Protein 2Y0H (pdb70)

Organism: Pseudomonas aeruginosa (strain ATCC 15692 / DSM 22644 / CIP 104116 / JCM 14847 / LMG 12228 / 1C / PRS 101 / PAO1) (NCBI:txid208964)

Structure (mmCIF, N/CA/C/O backbone):
data_2Y0H
#
_entry.id   2Y0H
#
_cell.length_a   91.227
_cell.length_b   115.032
_cell.length_c   100.632
_cell.angle_alpha   90.00
_cell.angle_beta   90.00
_cell.angle_gamma   90.00
#
_symmetry.space_group_name_H-M   'C 2 2 21'
#
loop_
_entity.id
_entity.type
_entity.pdbx_description
1 polymer 'PROBABLE PORIN'
2 non-polymer (HYDROXYETHYLOXY)TRI(ETHYLOXY)OCTANE
3 water water
#
loop_
_atom_site.group_PDB
_atom_site.id
_atom_site.type_symbol
_atom_site.label_atom_id
_atom_site.label_alt_id
_atom_site.label_comp_id
_atom_site.label_asym_id
_atom_site.label_entity_id
_atom_site.label_seq_id
_atom_site.pdbx_PDB_ins_code
_atom_site.Cartn_x
_atom_site.Cartn_y
_atom_site.Cartn_z
_atom_site.occupancy
_atom_site.B_iso_or_equiv
_atom_site.auth_seq_id
_atom_site.auth_comp_id
_atom_site.auth_asym_id
_atom_site.auth_atom_id
_atom_site.pdbx_PDB_model_num
ATOM 1 N N . LEU A 1 3 ? 26.340 -45.047 15.199 1.00 56.05 3 LEU A N 1
ATOM 2 C CA . LEU A 1 3 ? 26.622 -43.722 14.644 1.00 54.18 3 LEU A CA 1
ATOM 3 C C . LEU A 1 3 ? 27.378 -43.750 13.323 1.00 54.92 3 LEU A C 1
ATOM 4 O O . LEU A 1 3 ? 27.842 -42.710 12.855 1.00 50.90 3 LEU A O 1
ATOM 9 N N . ALA A 1 4 ? 27.504 -44.933 12.729 1.00 54.79 4 ALA A N 1
ATOM 10 C CA . ALA A 1 4 ? 28.283 -45.096 11.501 1.00 54.01 4 ALA A CA 1
ATOM 11 C C . ALA A 1 4 ? 27.687 -44.355 10.305 1.00 53.35 4 ALA A C 1
ATOM 12 O O . ALA A 1 4 ? 28.391 -44.068 9.338 1.00 48.99 4 ALA A O 1
ATOM 14 N N . ASP A 1 5 ? 26.391 -44.055 10.371 1.00 53.51 5 ASP A N 1
ATOM 15 C CA . ASP A 1 5 ? 25.711 -43.363 9.282 1.00 50.75 5 ASP A CA 1
ATOM 16 C C . ASP A 1 5 ? 25.970 -41.868 9.339 1.00 48.01 5 ASP A C 1
ATOM 17 O O . ASP A 1 5 ? 25.579 -41.125 8.441 1.00 49.48 5 ASP A O 1
ATOM 22 N N . SER A 1 6 ? 26.615 -41.418 10.404 1.00 45.10 6 SER A N 1
ATOM 23 C CA . SER A 1 6 ? 26.913 -40.004 10.518 1.00 46.38 6 SER A CA 1
ATOM 24 C C . SER A 1 6 ? 28.094 -39.668 9.606 1.00 46.52 6 SER A C 1
ATOM 25 O O . SER A 1 6 ? 28.844 -40.553 9.198 1.00 48.23 6 SER A O 1
ATOM 28 N N . SER A 1 7 ? 28.235 -38.395 9.259 1.00 40.89 7 SER A N 1
ATOM 29 C CA . SER A 1 7 ? 29.364 -37.949 8.463 1.00 40.42 7 SER A CA 1
ATOM 30 C C . SER A 1 7 ? 29.704 -36.499 8.771 1.00 41.58 7 SER A C 1
ATOM 31 O O . SER A 1 7 ? 28.865 -35.747 9.274 1.00 38.39 7 SER A O 1
ATOM 34 N N . ALA A 1 8 ? 30.948 -36.123 8.487 1.00 40.26 8 ALA A N 1
ATOM 35 C CA . ALA A 1 8 ? 31.379 -34.744 8.615 1.00 39.20 8 ALA A CA 1
ATOM 36 C C . ALA A 1 8 ? 32.203 -34.315 7.401 1.00 41.05 8 ALA A C 1
ATOM 37 O O . ALA A 1 8 ? 33.037 -35.072 6.899 1.00 38.13 8 ALA A O 1
ATOM 39 N N . HIS A 1 9 ? 31.959 -33.102 6.920 1.00 36.04 9 HIS A N 1
ATOM 40 C CA . HIS A 1 9 ? 32.726 -32.578 5.798 1.00 35.67 9 HIS A CA 1
ATOM 41 C C . HIS A 1 9 ? 33.098 -31.136 6.041 1.00 34.36 9 HIS A C 1
ATOM 42 O O . HIS A 1 9 ? 32.437 -30.422 6.799 1.00 34.25 9 HIS A O 1
ATOM 49 N N . LEU A 1 10 ? 34.168 -30.711 5.393 1.00 33.54 10 LEU A N 1
ATOM 50 C CA . LEU A 1 10 ? 34.545 -29.316 5.405 1.00 33.45 10 LEU A CA 1
ATOM 51 C C . LEU A 1 10 ? 34.675 -28.855 3.962 1.00 35.43 10 LEU A C 1
ATOM 52 O O . LEU A 1 10 ? 35.523 -29.353 3.209 1.00 35.53 10 LEU A O 1
ATOM 57 N N . ASP A 1 11 ? 33.808 -27.924 3.575 1.00 32.05 11 ASP A N 1
ATOM 58 C CA . ASP A 1 11 ? 33.841 -27.366 2.232 1.00 32.73 11 ASP A CA 1
ATOM 59 C C . ASP A 1 11 ? 34.719 -26.122 2.237 1.00 32.78 11 ASP A C 1
ATOM 60 O O . ASP A 1 11 ? 34.514 -25.216 3.035 1.00 32.82 11 ASP A O 1
ATOM 65 N N . LEU A 1 12 ? 35.693 -26.077 1.341 1.00 30.33 12 LEU A N 1
ATOM 66 C CA . LEU A 1 12 ? 36.604 -24.951 1.278 1.00 31.42 12 LEU A CA 1
ATOM 67 C C . LEU A 1 12 ? 36.379 -24.174 -0.006 1.00 28.62 12 LEU A C 1
ATOM 68 O O . LEU A 1 12 ? 36.307 -24.762 -1.085 1.00 30.50 12 LEU A O 1
ATOM 73 N N . ARG A 1 13 ? 36.274 -22.854 0.099 1.00 29.78 13 ARG A N 1
ATOM 74 C CA . ARG A 1 13 ? 36.156 -22.033 -1.099 1.00 28.38 13 ARG A CA 1
ATOM 75 C C . ARG A 1 13 ? 37.105 -20.856 -1.085 1.00 29.38 13 ARG A C 1
ATOM 76 O O . ARG A 1 13 ? 37.060 -20.034 -0.180 1.00 31.33 13 ARG A O 1
ATOM 84 N N . ASN A 1 14 ? 37.962 -20.777 -2.097 1.00 27.24 14 ASN A N 1
ATOM 85 C CA . ASN A 1 14 ? 38.849 -19.629 -2.258 1.00 31.38 14 ASN A CA 1
ATOM 86 C C . ASN A 1 14 ? 38.414 -18.807 -3.469 1.00 30.87 14 ASN A C 1
ATOM 87 O O . ASN A 1 14 ? 38.268 -19.324 -4.580 1.00 29.33 14 ASN A O 1
ATOM 92 N N . PHE A 1 15 ? 38.217 -17.520 -3.237 1.00 31.59 15 PHE A N 1
ATOM 93 C CA . PHE A 1 15 ? 37.477 -16.675 -4.148 1.00 28.96 15 PHE A CA 1
ATOM 94 C C . PHE A 1 15 ? 38.280 -15.422 -4.371 1.00 31.89 15 PHE A C 1
ATOM 95 O O . PHE A 1 15 ? 38.583 -14.698 -3.430 1.00 35.15 15 PHE A O 1
ATOM 103 N N . TYR A 1 16 ? 38.647 -15.178 -5.618 1.00 33.08 16 TYR A N 1
ATOM 104 C CA . TYR A 1 16 ? 39.323 -13.947 -5.968 1.00 38.24 16 TYR A CA 1
ATOM 105 C C . TYR A 1 16 ? 38.573 -13.246 -7.084 1.00 38.23 16 TYR A C 1
ATOM 106 O O . TYR A 1 16 ? 38.289 -13.834 -8.129 1.00 39.11 16 TYR A O 1
ATOM 115 N N . GLN A 1 17 ? 38.250 -11.983 -6.865 1.00 39.02 17 GLN A N 1
ATOM 116 C CA . GLN A 1 17 ? 37.576 -11.218 -7.897 1.00 44.24 17 GLN A CA 1
ATOM 117 C C . GLN A 1 17 ? 38.274 -9.894 -8.144 1.00 47.54 17 GLN A C 1
ATOM 118 O O . GLN A 1 17 ? 38.672 -9.188 -7.208 1.00 45.07 17 GLN A O 1
ATOM 124 N N . LEU A 1 18 ? 38.425 -9.573 -9.421 1.00 44.04 18 LEU A N 1
ATOM 125 C CA . LEU A 1 18 ? 38.971 -8.297 -9.831 1.00 45.18 18 LEU A CA 1
ATOM 126 C C . LEU A 1 18 ? 37.881 -7.592 -10.610 1.00 43.63 18 LEU A C 1
ATOM 127 O O . LEU A 1 18 ? 37.491 -8.042 -11.691 1.00 44.02 18 LEU A O 1
ATOM 132 N N . ARG A 1 19 ? 37.368 -6.501 -10.050 1.00 46.36 19 ARG A N 1
ATOM 133 C CA . ARG A 1 19 ? 36.274 -5.772 -10.677 1.00 45.23 19 ARG A CA 1
ATOM 134 C C . ARG A 1 19 ? 36.713 -4.427 -11.233 1.00 48.75 19 ARG A C 1
ATOM 135 O O . ARG A 1 19 ? 37.552 -3.745 -10.654 1.00 48.07 19 ARG A O 1
ATOM 143 N N . ASP A 1 20 ? 36.122 -4.058 -12.362 1.00 46.42 20 ASP A N 1
ATOM 144 C CA . ASP A 1 20 ? 36.262 -2.725 -12.926 1.00 50.12 20 ASP A CA 1
ATOM 145 C C . ASP A 1 20 ? 34.855 -2.181 -13.165 1.00 49.56 20 ASP A C 1
ATOM 146 O O . ASP A 1 20 ? 34.291 -2.335 -14.252 1.00 44.64 20 ASP A O 1
AT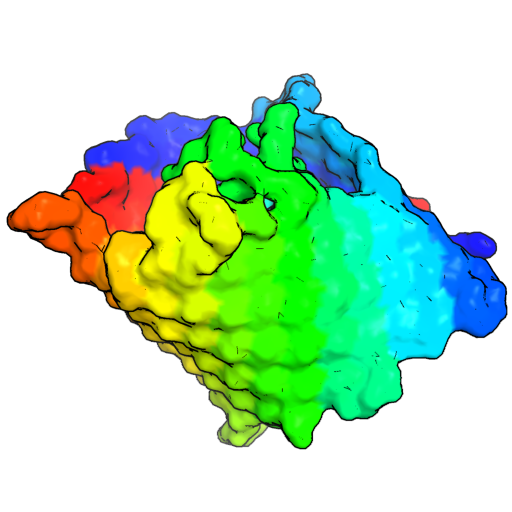OM 151 N N . TYR A 1 21 ? 34.295 -1.562 -12.130 1.00 48.25 21 TYR A N 1
ATOM 152 C CA . TYR A 1 21 ? 32.929 -1.043 -12.153 1.00 52.64 21 TYR A CA 1
ATOM 153 C C . TYR A 1 21 ? 32.917 0.471 -12.370 1.00 53.50 21 TYR A C 1
ATOM 154 O O . TYR A 1 21 ? 33.662 1.191 -11.719 1.00 53.97 21 TYR A O 1
ATOM 163 N N . ARG A 1 22 ? 32.079 0.955 -13.284 1.00 53.32 22 ARG A N 1
ATOM 164 C CA . ARG A 1 22 ? 31.936 2.404 -13.480 1.00 57.36 22 ARG A CA 1
ATOM 165 C C . ARG A 1 22 ? 30.610 2.796 -14.124 1.00 56.42 22 ARG A C 1
ATOM 166 O O . ARG A 1 22 ? 29.911 1.958 -14.683 1.00 56.38 22 ARG A O 1
ATOM 174 N N . GLN A 1 23 ? 30.272 4.080 -14.039 1.00 58.84 23 GLN A N 1
ATOM 175 C CA . GLN A 1 23 ? 29.027 4.581 -14.606 1.00 58.56 23 GLN A CA 1
ATOM 176 C C . GLN A 1 23 ? 29.261 5.167 -15.996 1.00 66.34 23 GLN A C 1
ATOM 177 O O . GLN A 1 23 ? 29.432 4.430 -16.975 1.00 66.87 23 GLN A O 1
ATOM 183 N N . SER A 1 29 ? 37.413 2.306 -12.181 1.00 66.10 29 SER A N 1
ATOM 184 C CA . SER A 1 29 ? 37.680 1.856 -10.820 1.00 65.36 29 SER A CA 1
ATOM 185 C C . SER A 1 29 ? 37.992 0.369 -10.796 1.00 62.12 29 SER A C 1
ATOM 186 O O . SER A 1 29 ? 37.086 -0.459 -10.877 1.00 60.15 29 SER A O 1
ATOM 189 N N . GLN A 1 30 ? 39.274 0.038 -10.678 1.00 61.65 30 GLN A N 1
ATOM 190 C CA . GLN A 1 30 ? 39.710 -1.352 -10.615 1.00 60.83 30 GLN A CA 1
ATOM 191 C C . GLN A 1 30 ? 40.048 -1.790 -9.183 1.00 62.44 30 GLN A C 1
ATOM 192 O O . GLN A 1 30 ? 41.116 -1.462 -8.660 1.00 66.49 30 GLN A O 1
ATOM 198 N N . ALA A 1 31 ? 39.129 -2.531 -8.560 1.00 57.83 31 ALA A N 1
ATOM 199 C CA . ALA A 1 31 ? 39.291 -2.993 -7.181 1.00 58.12 31 ALA A CA 1
ATOM 200 C C . ALA A 1 31 ? 39.302 -4.520 -7.072 1.00 57.09 31 ALA A C 1
ATOM 201 O O . ALA A 1 31 ? 38.571 -5.211 -7.786 1.00 52.05 31 ALA A O 1
ATOM 203 N N . GLY A 1 32 ? 40.129 -5.034 -6.167 1.00 51.82 32 GLY A N 1
ATOM 204 C CA . GLY A 1 32 ? 40.297 -6.464 -6.000 1.00 49.63 32 GLY A CA 1
ATOM 205 C C . GLY A 1 32 ? 39.766 -6.971 -4.673 1.00 51.67 32 GLY A C 1
ATOM 206 O O . GLY A 1 32 ? 39.540 -6.199 -3.746 1.00 52.46 32 GLY A O 1
ATOM 207 N N . ASN A 1 33 ? 39.557 -8.279 -4.594 1.00 48.81 33 ASN A N 1
ATOM 208 C CA . ASN A 1 33 ? 39.077 -8.926 -3.383 1.00 45.32 33 ASN A CA 1
ATOM 209 C C . ASN A 1 33 ? 39.520 -10.367 -3.362 1.00 42.16 33 ASN A C 1
ATOM 210 O O . ASN A 1 33 ? 39.321 -11.101 -4.326 1.00 38.74 33 ASN A O 1
ATOM 215 N N . TRP A 1 34 ? 40.106 -10.773 -2.248 1.00 36.13 34 TRP A N 1
ATOM 216 C CA . TRP A 1 34 ? 40.507 -12.143 -2.069 1.00 33.00 34 TRP A CA 1
ATOM 217 C C . TRP A 1 34 ? 39.967 -12.575 -0.718 1.00 34.45 34 TRP A C 1
ATOM 218 O O . TRP A 1 34 ? 40.144 -11.872 0.273 1.00 35.33 34 TRP A O 1
ATOM 229 N N . SER A 1 35 ? 39.284 -13.713 -0.680 1.00 31.69 35 SER A N 1
ATOM 230 C CA . SER A 1 35 ? 38.736 -14.206 0.577 1.00 32.00 35 SER A CA 1
ATOM 231 C C . SER A 1 35 ? 38.559 -15.730 0.584 1.00 30.44 35 SER A C 1
ATOM 232 O O . SER A 1 35 ? 38.674 -16.385 -0.452 1.00 36.22 35 SER A O 1
ATOM 235 N N . GLN A 1 36 ? 38.284 -16.288 1.752 1.00 30.70 36 GLN A N 1
ATOM 236 C CA . GLN A 1 36 ? 38.282 -17.730 1.930 1.00 30.83 36 GLN A CA 1
ATOM 237 C C . GLN A 1 36 ? 37.085 -18.155 2.770 1.00 35.66 36 GLN A C 1
ATOM 238 O O . GLN A 1 36 ? 36.821 -17.594 3.849 1.00 33.38 36 GLN A O 1
ATOM 244 N N . GLY A 1 37 ? 36.367 -19.153 2.274 1.00 29.94 37 GLY A N 1
ATOM 245 C CA . GLY A 1 37 ? 35.195 -19.647 2.953 1.00 28.47 37 GLY A CA 1
ATOM 246 C C . GLY A 1 37 ? 35.412 -21.039 3.503 1.00 33.12 37 GLY A C 1
ATOM 247 O O . GLY A 1 37 ? 36.146 -21.853 2.926 1.00 29.79 37 GLY A O 1
ATOM 248 N N . PHE A 1 38 ? 34.767 -21.300 4.635 1.00 30.87 38 PHE A N 1
ATOM 249 C CA . PHE A 1 38 ? 34.719 -22.623 5.228 1.00 32.60 38 PHE A CA 1
ATOM 250 C C . PHE A 1 38 ? 33.258 -22.934 5.544 1.00 32.38 38 PHE A C 1
ATOM 251 O O . PHE A 1 38 ? 32.565 -22.107 6.128 1.00 31.87 38 PHE A O 1
ATOM 259 N N . VAL A 1 39 ? 32.795 -24.117 5.152 1.00 30.57 39 VAL A N 1
ATOM 260 C CA . VAL A 1 39 ? 31.485 -24.592 5.565 1.00 30.42 39 VAL A CA 1
ATOM 261 C C . VAL A 1 39 ? 31.645 -25.981 6.144 1.00 29.77 39 VAL A C 1
ATOM 262 O O . VAL A 1 39 ? 31.982 -26.932 5.434 1.00 30.65 39 VAL A O 1
ATOM 266 N N . LEU A 1 40 ? 31.430 -26.072 7.450 1.00 27.61 40 LEU A N 1
ATOM 267 C CA . LEU A 1 40 ? 31.537 -27.311 8.177 1.00 29.61 40 LEU A CA 1
ATOM 268 C C . LEU A 1 40 ? 30.161 -27.959 8.232 1.00 31.66 40 LEU A C 1
ATOM 269 O O . LEU A 1 40 ? 29.216 -27.389 8.777 1.00 35.13 40 LEU A O 1
ATOM 274 N N . ARG A 1 41 ? 30.046 -29.143 7.645 1.00 32.94 41 ARG A N 1
ATOM 275 C CA . ARG A 1 41 ? 28.780 -29.867 7.615 1.00 35.25 41 ARG A CA 1
ATOM 276 C C . ARG A 1 41 ? 28.861 -31.135 8.459 1.00 36.33 41 ARG A C 1
ATOM 277 O O . ARG A 1 41 ? 29.625 -32.051 8.151 1.00 37.55 41 ARG A O 1
ATOM 285 N N . LEU A 1 42 ? 28.091 -31.172 9.540 1.00 36.21 42 LEU A N 1
ATOM 286 C CA . LEU A 1 42 ? 27.996 -32.367 10.368 1.00 34.79 42 LEU A CA 1
ATOM 287 C C . LEU A 1 42 ? 26.616 -32.952 10.136 1.00 36.80 42 LEU A C 1
ATOM 288 O O . LEU A 1 42 ? 25.628 -32.223 10.173 1.00 37.76 42 LEU A O 1
ATOM 293 N N . GLN A 1 43 ? 26.534 -34.246 9.852 1.00 34.01 43 GLN A N 1
ATOM 294 C CA . GLN A 1 43 ? 25.230 -34.863 9.628 1.00 36.93 43 GLN A CA 1
ATOM 295 C C . GLN A 1 43 ? 25.172 -36.179 10.374 1.00 41.51 43 GLN A C 1
ATOM 296 O O . GLN A 1 43 ? 26.000 -37.060 10.157 1.00 35.75 43 GLN A O 1
ATOM 302 N N . SER A 1 44 ? 24.200 -36.309 11.266 1.00 38.22 44 SER A N 1
ATOM 303 C CA . SER A 1 44 ? 24.067 -37.538 12.019 1.00 39.39 44 SER A CA 1
ATOM 304 C C . SER A 1 44 ? 23.348 -38.512 11.119 1.00 36.83 44 SER A C 1
ATOM 305 O O . SER A 1 44 ? 22.731 -38.105 10.147 1.00 38.91 44 SER A O 1
ATOM 308 N N . GLY A 1 45 ? 23.425 -39.797 11.434 1.00 40.91 45 GLY A N 1
ATOM 309 C CA . GLY A 1 45 ? 22.509 -40.752 10.840 1.00 44.86 45 GLY A CA 1
ATOM 310 C C . GLY A 1 45 ? 21.144 -40.579 11.486 1.00 43.63 45 GLY A C 1
ATOM 311 O O . GLY A 1 45 ? 20.927 -39.625 12.228 1.00 42.81 45 GLY A O 1
ATOM 312 N N . PHE A 1 46 ? 20.226 -41.500 11.217 1.00 44.29 46 PHE A N 1
ATOM 313 C CA . PHE A 1 46 ? 18.887 -41.431 11.791 1.00 45.18 46 PHE A CA 1
ATOM 314 C C . PHE A 1 46 ? 18.659 -42.477 12.884 1.00 51.47 46 PHE A C 1
ATOM 315 O O . PHE A 1 46 ? 19.050 -43.636 12.739 1.00 55.73 46 PHE A O 1
ATOM 323 N N . THR A 1 47 ? 18.019 -42.066 13.974 1.00 46.21 47 THR A N 1
ATOM 324 C CA . THR A 1 47 ? 17.609 -43.006 15.010 1.00 50.19 47 THR A CA 1
ATOM 325 C C . THR A 1 47 ? 16.743 -44.113 14.410 1.00 52.19 47 THR A C 1
ATOM 326 O O . THR A 1 47 ? 15.748 -43.834 13.741 1.00 53.69 47 THR A O 1
ATOM 330 N N . GLY A 1 48 ? 17.120 -45.365 14.653 1.00 49.98 48 GLY A N 1
ATOM 331 C CA . GLY A 1 48 ? 16.409 -46.507 14.095 1.00 53.05 48 GLY A CA 1
ATOM 332 C C . GLY A 1 48 ? 14.925 -46.554 14.424 1.00 52.83 48 GLY A C 1
ATOM 333 O O . GLY A 1 48 ? 14.477 -45.947 15.397 1.00 57.39 48 GLY A O 1
ATOM 334 N N . GLY A 1 49 ? 14.159 -47.277 13.612 1.00 55.16 49 GLY A N 1
ATOM 335 C CA . GLY A 1 49 ? 12.724 -47.395 13.822 1.00 56.03 49 GLY A CA 1
ATOM 336 C C . GLY A 1 49 ? 11.919 -46.626 12.789 1.00 60.51 49 GLY A C 1
ATOM 337 O O . GLY A 1 49 ? 12.478 -45.809 12.059 1.00 58.94 49 GLY A O 1
ATOM 338 N N . PRO A 1 50 ? 10.599 -46.883 12.723 1.00 61.68 50 PRO A N 1
ATOM 339 C CA . PRO A 1 50 ? 9.676 -46.238 11.777 1.00 62.59 50 PRO A CA 1
ATOM 340 C C . PRO A 1 50 ? 9.839 -44.714 11.722 1.00 53.58 50 PRO A C 1
ATOM 341 O O . PRO A 1 50 ? 10.047 -44.161 10.642 1.00 53.05 50 PRO A O 1
ATOM 345 N N . LEU A 1 51 ? 9.731 -44.056 12.873 1.00 51.90 51 LEU A N 1
ATOM 346 C CA . LEU A 1 51 ? 9.938 -42.614 12.973 1.00 49.67 51 LEU A CA 1
ATOM 347 C C . LEU A 1 51 ? 11.367 -42.284 13.422 1.00 50.84 51 LEU A C 1
ATOM 348 O O . LEU A 1 51 ? 11.676 -42.344 14.612 1.00 51.03 51 LEU A O 1
ATOM 353 N N . GLY A 1 52 ? 12.229 -41.931 12.470 1.00 44.43 52 GLY A N 1
ATOM 354 C CA . GLY A 1 52 ? 13.628 -41.644 12.755 1.00 46.31 52 GLY A CA 1
ATOM 355 C C . GLY A 1 52 ? 13.951 -40.204 13.140 1.00 45.11 52 GLY A C 1
ATOM 356 O O . GLY A 1 52 ? 13.311 -39.260 12.669 1.00 42.19 52 GLY A O 1
ATOM 357 N N . PHE A 1 53 ? 14.955 -40.044 14.001 1.00 40.81 53 PHE A N 1
ATOM 358 C CA . PHE A 1 53 ? 15.408 -38.736 14.458 1.00 40.03 53 PHE A CA 1
ATOM 359 C C . PHE A 1 53 ? 16.892 -38.533 14.142 1.00 43.68 53 PHE A C 1
ATOM 360 O O . PHE A 1 53 ? 17.705 -39.456 14.283 1.00 42.55 53 PHE A O 1
ATOM 368 N N . GLY A 1 54 ? 17.244 -37.317 13.735 1.00 38.36 54 GLY A N 1
ATOM 369 C CA . GLY A 1 54 ? 18.630 -36.975 13.472 1.00 38.89 54 GLY A CA 1
ATOM 370 C C . GLY A 1 54 ? 18.919 -35.517 13.752 1.00 33.60 54 GLY A C 1
ATOM 371 O O . GLY A 1 54 ? 18.011 -34.729 14.017 1.00 34.10 54 GLY A O 1
ATOM 372 N N . LEU A 1 55 ? 20.195 -35.159 13.688 1.00 33.82 55 LEU A N 1
ATOM 373 C CA . LEU A 1 55 ? 20.636 -33.791 13.936 1.00 35.53 55 LEU A CA 1
ATOM 374 C C . LEU A 1 55 ? 21.800 -33.447 13.007 1.00 31.67 55 LEU A C 1
ATOM 375 O O . LEU A 1 55 ? 22.762 -34.194 12.933 1.00 30.12 55 LEU A O 1
ATOM 380 N N . ASP A 1 56 ? 21.693 -32.336 12.284 1.00 31.68 56 ASP A N 1
ATOM 381 C CA . ASP A 1 56 ? 22.807 -31.807 11.499 1.00 31.28 56 ASP A CA 1
ATOM 382 C C . ASP A 1 56 ? 23.257 -30.486 12.096 1.00 31.62 56 ASP A C 1
ATOM 383 O O . ASP A 1 56 ? 22.493 -29.810 12.797 1.00 32.37 56 ASP A O 1
ATOM 388 N N . ALA A 1 57 ? 24.497 -30.119 11.808 1.00 30.84 57 ALA A N 1
ATOM 389 C CA . ALA A 1 57 ? 25.031 -28.817 12.182 1.00 29.70 57 ALA A CA 1
ATOM 390 C C . ALA A 1 57 ? 25.740 -28.253 10.972 1.00 33.55 57 ALA A C 1
ATOM 391 O O . ALA A 1 57 ? 26.432 -28.981 10.261 1.00 35.77 57 ALA A O 1
ATOM 393 N N . THR A 1 58 ? 25.550 -26.967 10.715 1.00 32.76 58 THR A N 1
ATOM 394 C CA . THR A 1 58 ? 26.237 -26.314 9.611 1.00 30.38 58 THR A CA 1
ATOM 395 C C . THR A 1 58 ? 26.984 -25.101 10.151 1.00 30.40 58 THR A C 1
ATOM 396 O O . THR A 1 58 ? 26.365 -24.162 10.640 1.00 30.26 58 THR A O 1
ATOM 400 N N . GLY A 1 59 ? 28.313 -25.135 10.094 1.00 28.31 59 GLY A N 1
ATOM 401 C CA . GLY A 1 59 ? 29.119 -24.022 10.569 1.00 29.73 59 GLY A CA 1
ATOM 402 C C . GLY A 1 59 ? 29.692 -23.236 9.401 1.00 31.80 59 GLY A C 1
ATOM 403 O O . GLY A 1 59 ? 30.242 -23.827 8.477 1.00 29.57 59 GLY A O 1
ATOM 404 N N . LEU A 1 60 ? 29.558 -21.913 9.429 1.00 31.12 60 LEU A N 1
ATOM 405 C CA . LEU A 1 60 ? 30.056 -21.073 8.337 1.00 30.78 60 LEU A CA 1
ATOM 406 C C . LEU A 1 60 ? 31.074 -20.040 8.804 1.00 31.90 60 LEU A C 1
ATOM 407 O O . LEU A 1 60 ? 30.865 -19.357 9.813 1.00 31.93 60 LEU A O 1
ATOM 412 N N . LEU A 1 61 ? 32.158 -19.910 8.043 1.00 29.81 61 LEU A N 1
ATOM 413 C CA . LEU A 1 61 ? 33.200 -18.925 8.330 1.00 30.16 61 LEU A CA 1
ATOM 414 C C . LEU A 1 61 ? 33.727 -18.292 7.052 1.00 27.50 61 LEU A C 1
ATOM 415 O O . LEU A 1 61 ? 34.160 -18.981 6.129 1.00 26.03 61 LEU A O 1
ATOM 420 N N . GLY A 1 62 ? 33.679 -16.969 7.001 1.00 30.78 62 GLY A N 1
ATOM 421 C CA . GLY A 1 62 ? 34.229 -16.231 5.885 1.00 31.12 62 GLY A CA 1
ATOM 422 C C . GLY A 1 62 ? 35.380 -15.383 6.381 1.00 38.99 62 GLY A C 1
ATOM 423 O O . GLY A 1 62 ? 35.276 -14.727 7.418 1.00 39.26 62 GLY A O 1
ATOM 424 N N . VAL A 1 63 ? 36.482 -15.396 5.647 1.00 37.06 63 VAL A N 1
ATOM 425 C CA . VAL A 1 63 ? 37.677 -14.689 6.085 1.00 38.84 63 VAL A CA 1
ATOM 426 C C . VAL A 1 63 ? 38.203 -13.818 4.967 1.00 34.51 63 VAL A C 1
ATOM 427 O O . VAL A 1 63 ? 38.361 -14.269 3.834 1.00 35.08 63 VAL A O 1
ATOM 431 N N . LYS A 1 64 ? 38.470 -12.561 5.285 1.00 39.15 64 LYS A N 1
ATOM 432 C CA . LYS A 1 64 ? 39.008 -11.637 4.303 1.00 36.84 64 LYS A CA 1
ATOM 433 C C . LYS A 1 64 ? 40.504 -11.879 4.203 1.00 39.34 64 LYS A C 1
ATOM 434 O O . LYS A 1 64 ? 41.172 -12.035 5.215 1.00 39.04 64 LYS A O 1
ATOM 440 N N . LEU A 1 65 ? 41.014 -11.965 2.977 1.00 35.90 65 LEU A N 1
ATOM 441 C CA . LEU A 1 65 ? 42.447 -12.021 2.756 1.00 37.74 65 LEU A CA 1
ATOM 442 C C . LEU A 1 65 ? 42.814 -10.785 1.941 1.00 36.73 65 LEU A C 1
ATOM 443 O O . LEU A 1 65 ? 43.935 -10.304 2.009 1.00 49.41 65 LEU A O 1
ATOM 448 N N . PRO A 1 86 ? 44.944 -12.028 7.484 1.00 56.20 86 PRO A N 1
ATOM 449 C CA . PRO A 1 86 ? 43.576 -12.564 7.382 1.00 54.76 86 PRO A CA 1
ATOM 450 C C . PRO A 1 86 ? 42.692 -12.117 8.544 1.00 53.80 86 PRO A C 1
ATOM 451 O O . PRO A 1 86 ? 43.082 -12.277 9.696 1.00 54.75 86 PRO A O 1
ATOM 455 N N . VAL A 1 87 ? 41.517 -11.569 8.244 1.00 55.21 87 VAL A N 1
ATOM 456 C CA . VAL A 1 87 ? 40.603 -11.104 9.285 1.00 54.50 87 VAL A CA 1
ATOM 457 C C . VAL A 1 87 ? 39.231 -11.783 9.219 1.00 54.87 87 VAL A C 1
ATOM 458 O O . VAL A 1 87 ? 38.541 -11.713 8.194 1.00 50.60 87 VAL A O 1
ATOM 462 N N . ASP A 1 88 ? 38.841 -12.433 10.318 1.00 57.77 88 ASP A N 1
ATOM 463 C CA . ASP A 1 88 ? 37.514 -13.043 10.420 1.00 53.74 88 ASP A CA 1
ATOM 464 C C . ASP A 1 88 ? 36.453 -12.035 10.028 1.00 54.18 88 ASP A C 1
ATOM 465 O O . ASP A 1 88 ? 36.390 -10.928 10.564 1.00 58.55 88 ASP A O 1
ATOM 470 N N . ASP A 1 89 ? 35.611 -12.440 9.094 1.00 49.15 89 ASP A N 1
ATOM 471 C CA . ASP A 1 89 ? 34.673 -11.543 8.459 1.00 50.61 89 ASP A CA 1
ATOM 472 C C . ASP A 1 89 ? 33.230 -11.880 8.831 1.00 52.40 89 ASP A C 1
ATOM 473 O O . ASP A 1 89 ? 32.389 -10.995 9.015 1.00 56.45 89 ASP A O 1
ATOM 478 N N . TYR A 1 90 ? 32.948 -13.174 8.907 1.00 41.87 90 TYR A N 1
ATOM 479 C CA . TYR A 1 90 ? 31.611 -13.661 9.177 1.00 39.91 90 TYR A CA 1
ATOM 480 C C . TYR A 1 90 ? 31.692 -15.093 9.685 1.00 37.34 90 TYR A C 1
ATOM 481 O O . TYR A 1 90 ? 32.463 -15.914 9.167 1.00 38.82 90 TYR A O 1
ATOM 490 N N . SER A 1 91 ? 30.919 -15.385 10.720 1.00 32.43 91 SER A N 1
ATOM 491 C CA . SER A 1 91 ? 30.769 -16.751 11.180 1.00 32.81 91 SER A CA 1
ATOM 492 C C . SER A 1 91 ? 29.353 -16.961 11.698 1.00 31.60 91 SER A C 1
ATOM 493 O O . SER A 1 91 ? 28.708 -16.033 12.182 1.00 36.42 91 SER A O 1
ATOM 496 N N . HIS A 1 92 ? 28.868 -18.185 11.581 1.00 30.14 92 HIS A N 1
ATOM 497 C CA . HIS A 1 92 ? 27.555 -18.529 12.101 1.00 31.07 92 HIS A CA 1
ATOM 498 C C . HIS A 1 92 ? 27.506 -20.018 12.278 1.00 29.96 92 HIS A C 1
ATOM 499 O O . HIS A 1 92 ? 28.118 -20.762 11.516 1.00 31.60 92 HIS A O 1
ATOM 506 N N . LEU A 1 93 ? 26.800 -20.458 13.305 1.00 29.31 93 LEU A N 1
ATOM 507 C CA . LEU A 1 93 ? 26.569 -21.872 13.503 1.00 28.08 93 LEU A CA 1
ATOM 508 C C . LEU A 1 93 ? 25.073 -22.118 13.579 1.00 27.30 93 LEU A C 1
ATOM 509 O O . LEU A 1 93 ? 24.386 -21.517 14.390 1.00 32.77 93 LEU A O 1
ATOM 514 N N . GLY A 1 94 ? 24.565 -22.996 12.724 1.00 29.02 94 GLY A N 1
ATOM 515 C CA . GLY A 1 94 ? 23.163 -23.355 12.777 1.00 26.87 94 GLY A CA 1
ATOM 516 C C . GLY A 1 94 ? 23.022 -24.847 12.958 1.00 30.97 94 GLY A C 1
ATOM 517 O O . GLY A 1 94 ? 23.887 -25.620 12.514 1.00 26.07 94 GLY A O 1
ATOM 518 N N . LEU A 1 95 ? 21.934 -25.247 13.609 1.00 27.66 95 LEU A N 1
ATOM 519 C CA . LEU A 1 95 ? 21.575 -26.653 13.747 1.00 30.34 95 LEU A CA 1
ATOM 520 C C . LEU A 1 95 ? 20.318 -26.940 12.970 1.00 28.87 95 LEU A C 1
ATOM 521 O O . LEU A 1 95 ? 19.492 -26.051 12.754 1.00 31.86 95 LEU A O 1
ATOM 526 N N . THR A 1 96 ? 20.181 -28.193 12.559 1.00 28.36 96 THR A N 1
ATOM 527 C CA . THR A 1 96 ? 19.008 -28.655 11.837 1.00 29.13 96 THR A CA 1
ATOM 528 C C . THR A 1 96 ? 18.543 -29.995 12.404 1.00 30.93 96 THR A C 1
ATOM 529 O O . THR A 1 96 ? 19.205 -31.020 12.220 1.00 30.22 96 THR A O 1
ATOM 533 N N . ALA A 1 97 ? 17.414 -29.979 13.107 1.00 30.83 97 ALA A N 1
ATOM 534 C CA . ALA A 1 97 ? 16.791 -31.210 13.573 1.00 33.63 97 ALA A CA 1
ATOM 535 C C . ALA A 1 97 ? 16.136 -31.857 12.366 1.00 32.60 97 ALA A C 1
ATOM 536 O O . ALA A 1 97 ? 15.616 -31.152 11.511 1.00 30.67 97 ALA A O 1
ATOM 538 N N . LYS A 1 98 ? 16.182 -33.183 12.276 1.00 32.61 98 LYS A N 1
ATOM 539 C CA . LYS A 1 98 ? 15.508 -33.883 11.186 1.00 34.24 98 LYS A CA 1
ATOM 540 C C . LYS A 1 98 ? 14.699 -35.083 11.686 1.00 38.32 98 LYS A C 1
ATOM 541 O O . LYS A 1 98 ? 15.172 -35.850 12.524 1.00 35.27 98 LYS A O 1
ATOM 547 N N . LEU A 1 99 ? 13.474 -35.219 11.174 1.00 38.67 99 LEU A N 1
ATOM 548 C CA . LEU A 1 99 ? 12.638 -36.390 11.426 1.00 35.80 99 LEU A CA 1
ATOM 549 C C . LEU A 1 99 ? 12.389 -37.092 10.107 1.00 39.65 99 LEU A C 1
ATOM 550 O O . LEU A 1 99 ? 12.346 -36.448 9.058 1.00 35.25 99 LEU A O 1
ATOM 555 N N . ARG A 1 100 ? 12.201 -38.405 10.156 1.00 39.91 100 ARG A N 1
ATOM 556 C CA . ARG A 1 100 ? 11.934 -39.162 8.939 1.00 42.14 100 ARG A CA 1
ATOM 557 C C . ARG A 1 100 ? 10.945 -40.304 9.177 1.00 46.82 100 ARG A C 1
ATOM 558 O O . ARG A 1 100 ? 11.002 -40.994 10.200 1.00 43.64 100 ARG A O 1
ATOM 566 N N . TYR A 1 101 ? 10.032 -40.482 8.225 1.00 42.24 101 TYR A N 1
ATOM 567 C CA . TYR A 1 101 ? 9.054 -41.561 8.265 1.00 43.60 101 TYR A CA 1
ATOM 568 C C . TYR A 1 101 ? 8.685 -41.936 6.841 1.00 41.67 101 TYR A C 1
ATOM 569 O O . TYR A 1 101 ? 8.296 -41.079 6.049 1.00 38.50 101 TYR A O 1
ATOM 578 N N . SER A 1 102 ? 8.811 -43.216 6.515 1.00 42.99 102 SER A N 1
ATOM 579 C CA . SER A 1 102 ? 8.580 -43.678 5.151 1.00 38.03 102 SER A CA 1
ATOM 580 C C . SER A 1 102 ? 9.357 -42.817 4.164 1.00 39.52 102 SER A C 1
ATOM 581 O O . SER A 1 102 ? 10.589 -42.846 4.154 1.00 42.31 102 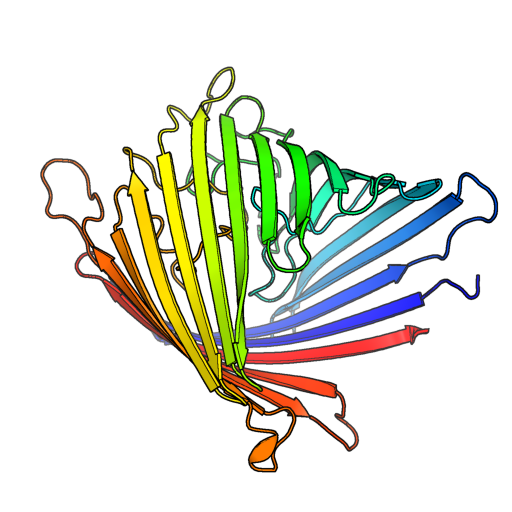SER A O 1
ATOM 584 N N . GLN A 1 103 ? 8.644 -42.042 3.349 1.00 38.04 103 GLN A N 1
ATOM 585 C CA . GLN A 1 103 ? 9.284 -41.194 2.336 1.00 38.53 103 GLN A CA 1
ATOM 586 C C . GLN A 1 103 ? 9.107 -39.705 2.640 1.00 34.36 103 GLN A C 1
ATOM 587 O O . GLN A 1 103 ? 9.180 -38.864 1.745 1.00 36.30 103 GLN A O 1
ATOM 593 N N . THR A 1 104 ? 8.863 -39.384 3.900 1.00 34.42 104 THR A N 1
ATOM 594 C CA . THR A 1 104 ? 8.598 -38.009 4.291 1.00 33.62 104 THR A CA 1
ATOM 595 C C . THR A 1 104 ? 9.669 -37.542 5.272 1.00 39.01 104 THR A C 1
ATOM 596 O O . THR A 1 104 ? 10.094 -38.294 6.152 1.00 37.90 104 THR A O 1
ATOM 600 N N . GLN A 1 105 ? 10.124 -36.306 5.104 1.00 32.56 105 GLN A N 1
ATOM 601 C CA . GLN A 1 105 ? 11.161 -35.774 5.965 1.00 34.21 105 GLN A CA 1
ATOM 602 C C . GLN A 1 105 ? 10.811 -34.375 6.437 1.00 33.51 105 GLN A C 1
ATOM 603 O O . GLN A 1 105 ? 10.339 -33.549 5.667 1.00 32.88 105 GLN A O 1
ATOM 609 N N . LEU A 1 106 ? 11.026 -34.115 7.717 1.00 34.55 106 LEU A N 1
ATOM 610 C CA . LEU A 1 106 ? 10.894 -32.764 8.226 1.00 34.10 106 LEU A CA 1
ATOM 611 C C . LEU A 1 106 ? 12.260 -32.274 8.694 1.00 34.56 106 LEU A C 1
ATOM 612 O O . LEU A 1 106 ? 12.976 -32.987 9.402 1.00 31.33 106 LEU A O 1
ATOM 617 N N . GLN A 1 107 ? 12.629 -31.063 8.290 1.00 28.03 107 GLN A N 1
ATOM 618 C CA . GLN A 1 107 ? 13.848 -30.458 8.809 1.00 30.16 107 GLN A CA 1
ATOM 619 C C . GLN A 1 107 ? 13.495 -29.169 9.512 1.00 27.82 107 GLN A C 1
ATOM 620 O O . GLN A 1 107 ? 12.738 -28.373 8.980 1.00 31.00 107 GLN A O 1
ATOM 626 N N . VAL A 1 108 ? 14.028 -28.959 10.708 1.00 26.81 108 VAL A N 1
ATOM 627 C CA . VAL A 1 108 ? 13.773 -27.715 11.415 1.00 28.40 108 VAL A CA 1
ATOM 628 C C . VAL A 1 108 ? 15.091 -27.100 11.863 1.00 28.83 108 VAL A C 1
ATOM 629 O O . VAL A 1 108 ? 15.827 -27.709 12.631 1.00 29.10 108 VAL A O 1
ATOM 633 N N . GLY A 1 109 ? 15.386 -25.898 11.374 1.00 26.61 109 GLY A N 1
ATOM 634 C CA . GLY A 1 109 ? 16.586 -25.188 11.773 1.00 26.88 109 GLY A CA 1
ATOM 635 C C . GLY A 1 109 ? 17.220 -24.485 10.595 1.00 29.09 109 GLY A C 1
ATOM 636 O O . GLY A 1 109 ? 16.534 -23.864 9.784 1.00 30.25 109 GLY A O 1
ATOM 637 N N . ILE A 1 110 ? 18.537 -24.579 10.485 1.00 28.47 110 ILE A N 1
ATOM 638 C CA . ILE A 1 110 ? 19.220 -23.954 9.361 1.00 27.22 110 ILE A CA 1
ATOM 639 C C . ILE A 1 110 ? 18.948 -24.724 8.060 1.00 27.65 110 ILE A C 1
ATOM 640 O O . ILE A 1 110 ? 18.965 -25.950 8.028 1.00 26.28 110 ILE A O 1
ATOM 645 N N . LEU A 1 111 ? 18.669 -23.989 6.992 1.00 28.86 111 LEU A N 1
ATOM 646 C CA . LEU A 1 111 ? 18.295 -24.602 5.729 1.00 29.49 111 LEU A CA 1
ATOM 647 C C . LEU A 1 111 ? 18.950 -23.892 4.567 1.00 30.35 111 LEU A C 1
ATOM 648 O O . LEU A 1 111 ? 19.244 -22.692 4.638 1.00 28.14 111 LEU A O 1
ATOM 653 N N . MET A 1 112 ? 19.162 -24.643 3.494 1.00 27.14 112 MET A N 1
ATOM 654 C CA . MET A 1 112 ? 19.553 -24.077 2.210 1.00 31.42 112 MET A CA 1
ATOM 655 C C . MET A 1 112 ? 18.569 -24.529 1.151 1.00 28.32 112 MET A C 1
ATOM 656 O O . MET A 1 112 ? 18.852 -25.457 0.411 1.00 30.08 112 MET A O 1
ATOM 661 N N . PRO A 1 113 ? 17.393 -23.884 1.093 1.00 30.89 113 PRO A N 1
ATOM 662 C CA . PRO A 1 113 ? 16.379 -24.230 0.090 1.00 29.99 113 PRO A CA 1
ATOM 663 C C . PRO A 1 113 ? 16.882 -23.968 -1.326 1.00 28.79 113 PRO A C 1
ATOM 664 O O . PRO A 1 113 ? 17.558 -22.969 -1.561 1.00 28.41 113 PRO A O 1
ATOM 668 N N . GLN A 1 114 ? 16.527 -24.844 -2.257 1.00 28.88 114 GLN A N 1
ATOM 669 C CA . GLN A 1 114 ? 16.823 -24.635 -3.667 1.00 30.95 114 GLN A CA 1
ATOM 670 C C . GLN A 1 114 ? 15.535 -24.844 -4.446 1.00 30.99 114 GLN A C 1
ATOM 671 O O . GLN A 1 114 ? 15.398 -25.822 -5.177 1.00 32.79 114 GLN A O 1
ATOM 677 N N . LEU A 1 115 ? 14.594 -23.918 -4.270 1.00 29.28 115 LEU A N 1
ATOM 678 C CA . LEU A 1 115 ? 13.244 -24.054 -4.797 1.00 25.86 115 LEU A CA 1
ATOM 679 C C . LEU A 1 115 ? 12.913 -22.884 -5.710 1.00 27.71 115 LEU A C 1
ATOM 680 O O . LEU A 1 115 ? 13.510 -21.812 -5.600 1.00 24.20 115 LEU A O 1
ATOM 685 N N . PRO A 1 116 ? 11.957 -23.087 -6.627 1.00 27.42 116 PRO A N 1
ATOM 686 C CA . PRO A 1 116 ? 11.656 -22.049 -7.623 1.00 25.19 116 PRO A CA 1
ATOM 687 C C . PRO A 1 116 ? 11.271 -20.699 -6.996 1.00 27.50 116 PRO A C 1
ATOM 688 O O . PRO A 1 116 ? 11.552 -19.668 -7.607 1.00 25.91 116 PRO A O 1
ATOM 692 N N . VAL A 1 117 ? 10.661 -20.703 -5.804 1.00 24.30 117 VAL A N 1
ATOM 693 C CA . VAL A 1 117 ? 10.287 -19.463 -5.129 1.00 25.44 117 VAL A CA 1
ATOM 694 C C . VAL A 1 117 ? 11.267 -19.016 -4.026 1.00 29.56 117 VAL A C 1
ATOM 695 O O . VAL A 1 117 ? 11.043 -17.994 -3.355 1.00 26.87 117 VAL A O 1
ATOM 699 N N . ALA A 1 118 ? 12.340 -19.783 -3.838 1.00 29.17 118 ALA A N 1
ATOM 700 C CA . ALA A 1 118 ? 13.360 -19.484 -2.826 1.00 27.22 118 ALA A CA 1
ATOM 701 C C . ALA A 1 118 ? 14.599 -20.332 -3.099 1.00 30.29 118 ALA A C 1
ATOM 702 O O . ALA A 1 118 ? 14.721 -21.461 -2.606 1.00 27.26 118 ALA A O 1
ATOM 704 N N . PHE A 1 119 ? 15.503 -19.788 -3.907 1.00 28.37 119 PHE A N 1
ATOM 705 C CA . PHE A 1 119 ? 16.680 -20.520 -4.331 1.00 28.53 119 PHE A CA 1
ATOM 706 C C . PHE A 1 119 ? 17.893 -19.812 -3.738 1.00 30.27 119 PHE A C 1
ATOM 707 O O . PHE A 1 119 ? 18.320 -18.772 -4.244 1.00 23.89 119 PHE A O 1
ATOM 715 N N . ARG A 1 120 ? 18.409 -20.368 -2.641 1.00 30.08 120 ARG A N 1
ATOM 716 C CA . ARG A 1 120 ? 19.441 -19.707 -1.852 1.00 30.43 120 ARG A CA 1
ATOM 717 C C . ARG A 1 120 ? 20.699 -19.471 -2.686 1.00 28.44 120 ARG A C 1
ATOM 718 O O . ARG A 1 120 ? 21.105 -20.306 -3.488 1.00 31.28 120 ARG A O 1
ATOM 726 N N . ASP A 1 121 ? 21.280 -18.294 -2.514 1.00 29.73 121 ASP A N 1
ATOM 727 C CA . ASP A 1 121 ? 22.469 -17.891 -3.239 1.00 31.02 121 ASP A CA 1
ATOM 728 C C . ASP A 1 121 ? 23.685 -18.727 -2.851 1.00 33.40 121 ASP A C 1
ATOM 729 O O . ASP A 1 121 ? 23.905 -18.997 -1.668 1.00 29.80 121 ASP A O 1
ATOM 734 N N . ASP A 1 122 ? 24.471 -19.136 -3.849 1.00 34.00 122 ASP A N 1
ATOM 735 C CA . ASP A 1 122 ? 25.770 -19.765 -3.596 1.00 36.07 122 ASP A CA 1
ATOM 736 C C . ASP A 1 122 ? 26.811 -19.446 -4.662 1.00 34.52 122 ASP A C 1
ATOM 737 O O . ASP A 1 122 ? 27.711 -20.243 -4.903 1.00 34.83 122 ASP A O 1
ATOM 742 N N . VAL A 1 123 ? 26.700 -18.281 -5.283 1.00 31.73 123 VAL A N 1
ATOM 743 C CA . VAL A 1 123 ? 27.647 -17.899 -6.308 1.00 35.74 123 VAL A CA 1
ATOM 744 C C . VAL A 1 123 ? 28.676 -16.923 -5.755 1.00 36.43 123 VAL A C 1
ATOM 745 O O . VAL A 1 123 ? 29.478 -16.369 -6.502 1.00 34.43 123 VAL A O 1
ATOM 749 N N . ARG A 1 124 ? 28.640 -16.703 -4.444 1.00 34.98 124 ARG A N 1
ATOM 750 C CA . ARG A 1 124 ? 29.628 -15.852 -3.796 1.00 35.31 124 ARG A CA 1
ATOM 751 C C . ARG A 1 124 ? 30.543 -16.711 -2.948 1.00 34.03 124 ARG A C 1
ATOM 752 O O . ARG A 1 124 ? 30.859 -17.839 -3.322 1.00 34.37 124 ARG A O 1
ATOM 760 N N . LEU A 1 125 ? 30.951 -16.183 -1.798 1.00 33.18 125 LEU A N 1
ATOM 761 C CA . LEU A 1 125 ? 31.918 -16.868 -0.947 1.00 31.23 125 LEU A CA 1
ATOM 762 C C . LEU A 1 125 ? 31.271 -17.988 -0.150 1.00 29.25 125 LEU A C 1
ATOM 763 O O . LEU A 1 125 ? 31.765 -19.114 -0.120 1.00 30.67 125 LEU A O 1
ATOM 768 N N . LEU A 1 126 ? 30.169 -17.666 0.508 1.00 28.56 126 LEU A N 1
ATOM 769 C CA . LEU A 1 126 ? 29.476 -18.625 1.344 1.00 29.86 126 LEU A CA 1
ATOM 770 C C . LEU A 1 126 ? 28.037 -18.755 0.880 1.00 27.88 126 LEU A C 1
ATOM 771 O O . LEU A 1 126 ? 27.491 -17.836 0.285 1.00 26.19 126 LEU A O 1
ATOM 776 N N . PRO A 1 127 ? 27.418 -19.902 1.155 1.00 29.94 127 PRO A N 1
ATOM 777 C CA . PRO A 1 127 ? 26.002 -20.028 0.815 1.00 30.69 127 PRO A CA 1
ATOM 778 C C . PRO A 1 127 ? 25.158 -19.149 1.714 1.00 30.11 127 PRO A C 1
ATOM 779 O O . PRO A 1 127 ? 25.443 -19.019 2.905 1.00 26.74 127 PRO A O 1
ATOM 783 N N . GLN A 1 128 ? 24.132 -18.538 1.135 1.00 29.84 128 GLN A N 1
ATOM 784 C CA . GLN A 1 128 ? 23.071 -17.917 1.909 1.00 29.11 128 GLN A CA 1
ATOM 785 C C . GLN A 1 128 ? 22.325 -19.024 2.657 1.00 27.94 128 GLN A C 1
ATOM 786 O O . GLN A 1 128 ? 22.122 -20.107 2.115 1.00 30.33 128 GLN A O 1
ATOM 792 N N . THR A 1 129 ? 21.916 -18.765 3.892 1.00 25.40 129 THR A N 1
ATOM 793 C CA . THR A 1 129 ? 21.115 -19.744 4.625 1.00 26.63 129 THR A CA 1
ATOM 794 C C . THR A 1 129 ? 19.818 -19.125 5.109 1.00 27.61 129 THR A C 1
ATOM 795 O O . THR A 1 129 ? 19.686 -17.902 5.180 1.00 29.12 129 THR A O 1
ATOM 799 N N . PHE A 1 130 ? 18.859 -19.979 5.442 1.00 28.91 130 PHE A N 1
ATOM 800 C CA . PHE A 1 130 ? 17.593 -19.541 6.017 1.00 29.69 130 PHE A CA 1
ATOM 801 C C . PHE A 1 130 ? 17.370 -20.350 7.299 1.00 30.48 130 PHE A C 1
ATOM 802 O O . PHE A 1 130 ? 17.880 -21.465 7.425 1.00 29.08 130 PHE A O 1
ATOM 810 N N . ASP A 1 131 ? 16.625 -19.795 8.253 1.00 28.87 131 ASP A N 1
ATOM 811 C CA . ASP A 1 131 ? 16.082 -20.618 9.331 1.00 28.10 131 ASP A CA 1
ATOM 812 C C . ASP A 1 131 ? 14.617 -20.854 9.023 1.00 29.35 131 ASP A C 1
ATOM 813 O O . ASP A 1 131 ? 13.894 -19.919 8.669 1.00 27.38 131 ASP A O 1
ATOM 818 N N . GLY A 1 132 ? 14.186 -22.104 9.150 1.00 26.84 132 GLY A N 1
ATOM 819 C CA . GLY A 1 132 ? 12.798 -22.444 8.932 1.00 28.07 132 GLY A CA 1
ATOM 820 C C . GLY A 1 132 ? 12.471 -23.894 9.206 1.00 27.04 132 GLY A C 1
ATOM 821 O O . GLY A 1 132 ? 13.232 -24.638 9.835 1.00 26.78 132 GLY A O 1
ATOM 822 N N . ALA A 1 133 ? 11.302 -24.292 8.740 1.00 29.37 133 ALA A N 1
ATOM 823 C CA . ALA A 1 133 ? 10.878 -25.675 8.830 1.00 29.61 133 ALA A CA 1
ATOM 824 C C . ALA A 1 133 ? 10.426 -26.104 7.435 1.00 28.33 133 ALA A C 1
ATOM 825 O O . ALA A 1 133 ? 9.640 -25.405 6.791 1.00 27.81 133 ALA A O 1
ATOM 827 N N . LEU A 1 134 ? 10.951 -27.234 6.969 1.00 26.95 134 LEU A N 1
ATOM 828 C CA . LEU A 1 134 ? 10.703 -27.722 5.614 1.00 28.93 134 LEU A CA 1
ATOM 829 C C . LEU A 1 134 ? 10.278 -29.194 5.625 1.00 30.99 134 LEU A C 1
ATOM 830 O O . LEU A 1 134 ? 11.010 -30.066 6.108 1.00 25.26 134 LEU A O 1
ATOM 835 N N . LEU A 1 135 ? 9.099 -29.460 5.078 1.00 27.91 135 LEU A N 1
ATOM 836 C CA . LEU A 1 135 ? 8.550 -30.812 5.013 1.00 31.17 135 LEU A CA 1
ATOM 837 C C . LEU A 1 135 ? 8.566 -31.239 3.558 1.00 29.33 135 LEU A C 1
ATOM 838 O O . LEU A 1 135 ? 8.075 -30.511 2.703 1.00 29.21 135 LEU A O 1
ATOM 843 N N . THR A 1 136 ? 9.167 -32.390 3.268 1.00 28.43 136 THR A N 1
ATOM 844 C CA . THR A 1 136 ? 9.173 -32.931 1.906 1.00 33.35 136 THR A CA 1
ATOM 845 C C . THR A 1 136 ? 8.624 -34.351 1.947 1.00 32.43 136 THR A C 1
ATOM 846 O O . THR A 1 136 ? 8.909 -35.112 2.869 1.00 32.22 136 THR A O 1
ATOM 850 N N . SER A 1 137 ? 7.824 -34.717 0.959 1.00 29.58 137 SER A N 1
ATOM 851 C CA . SER A 1 137 ? 7.215 -36.028 1.011 1.00 32.98 137 SER A CA 1
ATOM 852 C C . SER A 1 137 ? 7.072 -36.597 -0.385 1.00 33.13 137 SER A C 1
ATOM 853 O O . SER A 1 137 ? 6.564 -35.932 -1.284 1.00 32.53 137 SER A O 1
ATOM 856 N N . SER A 1 138 ? 7.529 -37.834 -0.548 1.00 34.45 138 SER A N 1
ATOM 857 C CA . SER A 1 138 ? 7.531 -38.509 -1.839 1.00 32.83 138 SER A CA 1
ATOM 858 C C . SER A 1 138 ? 6.921 -39.890 -1.690 1.00 32.76 138 SER A C 1
ATOM 859 O O . SER A 1 138 ? 7.499 -40.883 -2.135 1.00 29.68 138 SER A O 1
ATOM 862 N N . GLU A 1 139 ? 5.761 -39.944 -1.042 1.00 38.13 139 GLU A N 1
ATOM 863 C CA . GLU A 1 139 ? 5.080 -41.204 -0.750 1.00 35.80 139 GLU A CA 1
ATOM 864 C C . GLU A 1 139 ? 4.526 -41.857 -2.009 1.00 36.22 139 GLU A C 1
ATOM 865 O O . GLU A 1 139 ? 4.486 -43.079 -2.109 1.00 37.92 139 GLU A O 1
ATOM 871 N N . ILE A 1 140 ? 4.083 -41.036 -2.957 1.00 37.91 140 ILE A N 1
ATOM 872 C CA . ILE A 1 140 ? 3.456 -41.528 -4.185 1.00 36.66 140 ILE A CA 1
ATOM 873 C C . ILE A 1 140 ? 4.426 -41.450 -5.363 1.00 40.36 140 ILE A C 1
ATOM 874 O O . ILE A 1 140 ? 5.079 -40.428 -5.559 1.00 36.85 140 ILE A O 1
ATOM 879 N N . GLU A 1 141 ? 4.508 -42.526 -6.144 1.00 43.58 141 GLU A N 1
ATOM 880 C CA . GLU A 1 141 ? 5.420 -42.594 -7.285 1.00 43.90 141 GLU A CA 1
ATOM 881 C C . GLU A 1 141 ? 5.365 -41.343 -8.150 1.00 36.04 141 GLU A C 1
ATOM 882 O O . GLU A 1 141 ? 4.293 -40.917 -8.563 1.00 36.05 141 GLU A O 1
ATOM 888 N N . GLY A 1 142 ? 6.530 -40.761 -8.416 1.00 38.76 142 GLY A N 1
ATOM 889 C CA . GLY A 1 142 ? 6.634 -39.628 -9.321 1.00 41.37 142 GLY A CA 1
ATOM 890 C C . GLY A 1 142 ? 6.141 -38.300 -8.761 1.00 42.82 142 GLY A C 1
ATOM 891 O O . GLY A 1 142 ? 6.110 -37.297 -9.480 1.00 42.61 142 GLY A O 1
ATOM 892 N N . LEU A 1 143 ? 5.761 -38.283 -7.483 1.00 34.40 143 LEU A N 1
ATOM 893 C CA . LEU A 1 143 ? 5.216 -37.079 -6.874 1.00 32.39 143 LEU A CA 1
ATOM 894 C C . LEU A 1 143 ? 6.014 -36.631 -5.666 1.00 32.94 143 LEU A C 1
ATOM 895 O O . LEU A 1 143 ? 6.256 -37.409 -4.749 1.00 34.08 143 LEU A O 1
ATOM 900 N N . THR A 1 144 ? 6.411 -35.365 -5.653 1.00 31.43 144 THR A N 1
ATOM 901 C CA . THR A 1 144 ? 7.072 -34.804 -4.481 1.00 31.65 144 THR A CA 1
ATOM 902 C C . THR A 1 144 ? 6.295 -33.605 -3.978 1.00 32.77 144 THR A C 1
ATOM 903 O O . THR A 1 144 ? 6.003 -32.682 -4.729 1.00 34.43 144 THR A O 1
ATOM 907 N N . LEU A 1 145 ? 5.936 -33.631 -2.707 1.00 29.83 145 LEU A N 1
ATOM 908 C CA . LEU A 1 145 ? 5.174 -32.541 -2.140 1.00 28.94 145 LEU A CA 1
ATOM 909 C C . LEU A 1 145 ? 6.055 -31.808 -1.159 1.00 29.69 145 LEU A C 1
ATOM 910 O O . LEU A 1 145 ? 6.823 -32.427 -0.421 1.00 28.97 145 LEU A O 1
ATOM 915 N N . THR A 1 146 ? 5.949 -30.487 -1.156 1.00 30.02 146 THR A N 1
ATOM 916 C CA . THR A 1 146 ? 6.759 -29.664 -0.269 1.00 28.99 146 THR A CA 1
ATOM 917 C C . THR A 1 146 ? 5.908 -28.618 0.452 1.00 28.01 146 THR A C 1
ATOM 918 O O . THR A 1 146 ? 4.975 -28.040 -0.117 1.00 27.08 146 THR A O 1
ATOM 922 N N . ALA A 1 147 ? 6.222 -28.400 1.718 1.00 25.87 147 ALA A N 1
ATOM 923 C CA . ALA A 1 147 ? 5.559 -27.368 2.495 1.00 29.75 147 ALA A CA 1
ATOM 924 C C . ALA A 1 147 ? 6.579 -26.865 3.487 1.00 30.86 147 ALA A C 1
ATOM 925 O O . ALA A 1 147 ? 7.287 -27.653 4.118 1.00 28.10 147 ALA A O 1
ATOM 927 N N . GLY A 1 148 ? 6.687 -25.551 3.604 1.00 27.02 148 GLY A N 1
ATOM 928 C CA . GLY A 1 148 ? 7.711 -24.992 4.453 1.00 28.68 148 GLY A CA 1
ATOM 929 C C . GLY A 1 148 ? 7.411 -23.591 4.937 1.00 29.08 148 GLY A C 1
ATOM 930 O O . GLY A 1 148 ? 6.543 -22.897 4.419 1.00 25.62 148 GLY A O 1
ATOM 931 N N . GLN A 1 149 ? 8.140 -23.180 5.961 1.00 27.63 149 GLN A N 1
ATOM 932 C CA . GLN A 1 149 ? 8.087 -21.808 6.386 1.00 27.46 149 GLN A CA 1
ATOM 933 C C . GLN A 1 149 ? 9.496 -21.383 6.736 1.00 27.27 149 GLN A C 1
ATOM 934 O O . GLN A 1 149 ? 10.190 -22.074 7.483 1.00 30.21 149 GLN A O 1
ATOM 940 N N . LEU A 1 150 ? 9.919 -20.251 6.189 1.00 26.85 150 LEU A N 1
ATOM 941 C CA . LEU A 1 150 ? 11.214 -19.659 6.538 1.00 30.00 150 LEU A CA 1
ATOM 942 C C . LEU A 1 150 ? 10.981 -18.428 7.411 1.00 29.53 150 LEU A C 1
ATOM 943 O O . LEU A 1 150 ? 10.047 -17.643 7.150 1.00 23.00 150 LEU A O 1
ATOM 948 N N . TRP A 1 151 ? 11.822 -18.261 8.435 1.00 29.84 151 TRP A N 1
ATOM 949 C CA . TRP A 1 151 ? 11.643 -17.188 9.409 1.00 29.04 151 TRP A CA 1
ATOM 950 C C . TRP A 1 151 ? 12.738 -16.139 9.285 1.00 35.13 151 TRP A C 1
ATOM 951 O O . TRP A 1 151 ? 12.517 -14.966 9.586 1.00 37.52 151 TRP A O 1
ATOM 962 N N . LYS A 1 152 ? 13.923 -16.552 8.847 1.00 36.21 152 LYS A N 1
ATOM 963 C CA . LYS A 1 152 ? 15.003 -15.587 8.630 1.00 35.85 152 LYS A CA 1
ATOM 964 C C . LYS A 1 152 ? 15.998 -15.959 7.554 1.00 32.33 152 LYS A C 1
ATOM 965 O O . LYS A 1 152 ? 16.236 -17.131 7.278 1.00 33.95 152 LYS A O 1
ATOM 971 N N . SER A 1 153 ? 16.584 -14.919 6.977 1.00 31.31 153 SER A N 1
ATOM 972 C CA . SER A 1 153 ? 17.580 -15.027 5.935 1.00 35.27 153 SER A CA 1
ATOM 973 C C . SER A 1 153 ? 18.913 -14.536 6.498 1.00 34.32 153 SER A C 1
ATOM 974 O O . SER A 1 153 ? 18.951 -13.503 7.160 1.00 36.38 153 SER A O 1
ATOM 977 N N . ARG A 1 154 ? 19.991 -15.278 6.235 1.00 34.42 154 ARG A N 1
ATOM 978 C CA . ARG A 1 154 ? 21.346 -14.905 6.678 1.00 36.83 154 ARG A CA 1
ATOM 979 C C . ARG A 1 154 ? 22.348 -14.836 5.540 1.00 35.04 154 ARG A C 1
ATOM 980 O O . ARG A 1 154 ? 22.531 -15.825 4.820 1.00 33.28 154 ARG A O 1
ATOM 988 N N . THR A 1 155 ? 23.015 -13.692 5.399 1.00 35.92 155 THR A N 1
ATOM 989 C CA . THR A 1 155 ? 24.182 -13.581 4.510 1.00 41.08 155 THR A CA 1
ATOM 990 C C . THR A 1 155 ? 25.340 -12.856 5.196 1.00 44.86 155 THR A C 1
ATOM 991 O O . THR A 1 155 ? 25.140 -12.189 6.215 1.00 45.02 155 THR A O 1
ATOM 995 N N . ARG A 1 156 ? 26.541 -12.981 4.623 1.00 47.53 156 ARG A N 1
ATOM 996 C CA . ARG A 1 156 ? 27.750 -12.321 5.139 1.00 53.73 156 ARG A CA 1
ATOM 997 C C . ARG A 1 156 ? 27.545 -10.818 5.379 1.00 60.65 156 ARG A C 1
ATOM 998 O O . ARG A 1 156 ? 28.443 -10.134 5.892 1.00 65.28 156 ARG A O 1
ATOM 1006 N N . GLU A 1 157 ? 26.361 -10.321 5.008 1.00 58.95 157 GLU A N 1
ATOM 1007 C CA . GLU A 1 157 ? 25.926 -8.956 5.312 1.00 58.31 157 GLU A CA 1
ATOM 1008 C C . GLU A 1 157 ? 24.523 -8.957 5.919 1.00 57.51 157 GLU A C 1
ATOM 1009 O O . GLU A 1 157 ? 23.846 -7.930 5.942 1.00 56.67 157 GLU A O 1
ATOM 1015 N N . SER A 1 161 ? 19.445 -8.009 12.870 1.00 75.67 161 SER A N 1
ATOM 1016 C CA . SER A 1 161 ? 19.005 -7.175 11.755 1.00 77.03 161 SER A CA 1
ATOM 1017 C C . SER A 1 161 ? 18.424 -8.030 10.632 1.00 74.62 161 SER A C 1
ATOM 1018 O O . SER A 1 161 ? 18.683 -7.783 9.450 1.00 77.22 161 SER A O 1
ATOM 1021 N N . ASP A 1 162 ? 17.638 -9.033 11.004 1.00 68.55 162 ASP A N 1
ATOM 1022 C CA . ASP A 1 162 ? 17.085 -9.966 10.031 1.00 62.33 162 ASP A CA 1
ATOM 1023 C C . ASP A 1 162 ? 15.641 -9.614 9.640 1.00 58.07 162 ASP A C 1
ATOM 1024 O O . ASP A 1 162 ? 15.240 -8.445 9.660 1.00 57.27 162 ASP A O 1
ATOM 1029 N N . ASP A 1 163 ? 14.872 -10.640 9.300 1.00 45.83 163 ASP A N 1
ATOM 1030 C CA . ASP A 1 163 ? 13.566 -10.493 8.652 1.00 41.19 163 ASP A CA 1
ATOM 1031 C C . ASP A 1 163 ? 13.723 -10.277 7.163 1.00 35.07 163 ASP A C 1
ATOM 1032 O O . ASP A 1 163 ? 14.722 -9.725 6.698 1.00 31.05 163 ASP A O 1
ATOM 1037 N N . MET A 1 164 ? 12.706 -10.709 6.429 1.00 34.81 164 MET A N 1
ATOM 1038 C CA . MET A 1 164 ? 12.770 -10.816 4.981 1.00 30.33 164 MET A CA 1
ATOM 1039 C C . MET A 1 164 ? 11.948 -9.753 4.256 1.00 28.23 164 MET A C 1
ATOM 1040 O O . MET A 1 164 ? 10.939 -9.255 4.764 1.00 27.02 164 MET A O 1
ATOM 1045 N N . TYR A 1 165 ? 12.390 -9.408 3.058 1.00 24.15 165 TYR A N 1
ATOM 1046 C CA . TYR A 1 165 ? 11.707 -8.392 2.273 1.00 24.70 165 TYR A CA 1
ATOM 1047 C C . TYR A 1 165 ? 12.057 -8.628 0.811 1.00 23.91 165 TYR A C 1
ATOM 1048 O O . TYR A 1 165 ? 12.950 -9.417 0.510 1.00 26.68 165 TYR A O 1
ATOM 1057 N N . ILE A 1 166 ? 11.334 -7.986 -0.099 1.00 27.06 166 ILE A N 1
ATOM 1058 C CA . ILE A 1 166 ? 11.660 -8.076 -1.518 1.00 24.17 166 ILE A CA 1
ATOM 1059 C C . ILE A 1 166 ? 12.992 -7.387 -1.748 1.00 28.26 166 ILE A C 1
ATOM 1060 O O . ILE A 1 166 ? 13.197 -6.266 -1.277 1.00 28.48 166 ILE A O 1
ATOM 1065 N N . MET A 1 167 ? 13.890 -8.063 -2.466 1.00 26.66 167 MET A N 1
ATOM 1066 C CA . MET A 1 167 ? 15.198 -7.504 -2.814 1.00 30.68 167 MET A CA 1
ATOM 1067 C C . MET A 1 167 ? 15.039 -6.158 -3.518 1.00 33.98 167 MET A C 1
ATOM 1068 O O . MET A 1 167 ? 14.373 -6.075 -4.554 1.00 29.75 167 MET A O 1
ATOM 1073 N N . GLY A 1 168 ? 15.647 -5.112 -2.960 1.00 35.51 168 GLY A N 1
ATOM 1074 C CA . GLY A 1 168 ? 15.511 -3.769 -3.513 1.00 33.11 168 GLY A CA 1
ATOM 1075 C C . GLY A 1 168 ? 14.530 -2.859 -2.781 1.00 35.38 168 GLY A C 1
ATOM 1076 O O . GLY A 1 168 ? 14.432 -1.675 -3.102 1.00 40.73 168 GLY A O 1
ATOM 1077 N N . ARG A 1 169 ? 13.809 -3.382 -1.791 1.00 31.19 169 ARG A N 1
ATOM 1078 C CA . ARG A 1 169 ? 12.834 -2.549 -1.070 1.00 38.97 169 ARG A CA 1
ATOM 1079 C C . ARG A 1 169 ? 13.154 -2.286 0.424 1.00 39.52 169 ARG A C 1
ATOM 1080 O O . ARG A 1 169 ? 14.234 -2.628 0.913 1.00 38.15 169 ARG A O 1
ATOM 1088 N N . ASP A 1 170 ? 12.198 -1.678 1.130 1.00 39.52 170 ASP A N 1
ATOM 1089 C CA . ASP A 1 170 ? 12.390 -1.173 2.504 1.00 39.97 170 ASP A CA 1
ATOM 1090 C C . ASP A 1 170 ? 12.684 -2.251 3.569 1.00 42.66 170 ASP A C 1
ATOM 1091 O O . ASP A 1 170 ? 11.774 -2.966 4.024 1.00 37.19 170 ASP A O 1
ATOM 1096 N N . LYS A 1 171 ? 13.942 -2.357 3.993 1.00 35.99 171 LYS A N 1
ATOM 1097 C CA . LYS A 1 171 ? 14.281 -3.391 4.959 1.00 36.27 171 LYS A CA 1
ATOM 1098 C C . LYS A 1 171 ? 13.575 -3.144 6.301 1.00 39.12 171 LYS A C 1
ATOM 1099 O O . LYS A 1 171 ? 13.469 -4.039 7.136 1.00 36.08 171 LYS A O 1
ATOM 1105 N N . ALA A 1 172 ? 13.074 -1.927 6.490 1.00 37.31 172 ALA A N 1
ATOM 1106 C CA . ALA A 1 172 ? 12.292 -1.595 7.675 1.00 38.39 172 ALA A CA 1
ATOM 1107 C C . ALA A 1 172 ? 10.866 -2.171 7.618 1.00 38.94 172 ALA A C 1
ATOM 1108 O O . ALA A 1 172 ? 10.258 -2.454 8.648 1.00 37.69 172 ALA A O 1
ATOM 1110 N N . HIS A 1 173 ? 10.327 -2.349 6.419 1.00 32.71 173 HIS A N 1
ATOM 1111 C CA . HIS A 1 173 ? 9.021 -2.984 6.305 1.00 33.54 173 HIS A CA 1
ATOM 1112 C C . HIS A 1 173 ? 9.177 -4.467 5.932 1.00 36.18 173 HIS A C 1
ATOM 1113 O O . HIS A 1 173 ? 8.893 -4.890 4.807 1.00 33.27 173 HIS A O 1
ATOM 1120 N N . ALA A 1 174 ? 9.638 -5.244 6.905 1.00 30.17 174 ALA A N 1
ATOM 1121 C CA . ALA A 1 174 ? 10.031 -6.626 6.681 1.00 30.48 174 ALA A CA 1
ATOM 1122 C C . ALA A 1 174 ? 9.058 -7.585 7.338 1.00 26.77 174 ALA A C 1
ATOM 1123 O O . ALA A 1 174 ? 8.193 -7.182 8.097 1.00 27.73 174 ALA A O 1
ATOM 1125 N N . SER A 1 175 ? 9.208 -8.868 7.052 1.00 27.45 175 SER A N 1
ATOM 1126 C CA . SER A 1 175 ? 8.302 -9.862 7.599 1.00 26.85 175 SER A CA 1
ATOM 1127 C C . SER A 1 175 ? 9.130 -11.044 8.046 1.00 29.47 175 SER A C 1
ATOM 1128 O O . SER A 1 175 ? 10.166 -11.338 7.443 1.00 27.67 175 SER A O 1
ATOM 1131 N N . ASP A 1 176 ? 8.704 -11.717 9.110 1.00 27.60 176 ASP A N 1
ATOM 1132 C CA . ASP A 1 176 ? 9.462 -12.864 9.597 1.00 29.63 176 ASP A CA 1
ATOM 1133 C C . ASP A 1 176 ? 8.850 -14.190 9.154 1.00 29.52 176 ASP A C 1
ATOM 1134 O O . ASP A 1 176 ? 9.135 -15.239 9.722 1.00 29.38 176 ASP A O 1
ATOM 1139 N N . GLU A 1 177 ? 8.019 -14.141 8.125 1.00 25.80 177 GLU A N 1
ATOM 1140 C CA . GLU A 1 177 ? 7.277 -15.324 7.734 1.00 29.74 177 GLU A CA 1
ATOM 1141 C C . GLU A 1 177 ? 7.153 -15.492 6.215 1.00 23.79 177 GLU A C 1
ATOM 1142 O O . GLU A 1 177 ? 6.402 -14.783 5.549 1.00 24.99 177 GLU A O 1
ATOM 1148 N N . PHE A 1 178 ? 7.912 -16.438 5.680 1.00 24.66 178 PHE A N 1
ATOM 1149 C CA . PHE A 1 178 ? 7.808 -16.795 4.276 1.00 24.18 178 PHE A CA 1
ATOM 1150 C C . PHE A 1 178 ? 7.233 -18.193 4.168 1.00 24.92 178 PHE A C 1
ATOM 1151 O O . PHE A 1 178 ? 7.852 -19.168 4.594 1.00 26.10 178 PHE A O 1
ATOM 1159 N N . ASN A 1 179 ? 6.036 -18.287 3.616 1.00 23.24 179 ASN A N 1
ATOM 1160 C CA . ASN A 1 179 ? 5.369 -19.570 3.489 1.00 25.94 179 ASN A CA 1
ATOM 1161 C C . ASN A 1 179 ? 5.500 -20.107 2.080 1.00 24.39 179 ASN A C 1
ATOM 1162 O O . ASN A 1 179 ? 5.341 -19.366 1.104 1.00 26.95 179 ASN A O 1
ATOM 1167 N N . LEU A 1 180 ? 5.787 -21.401 1.968 1.00 24.61 180 LEU A N 1
ATOM 1168 C CA . LEU A 1 180 ? 5.932 -22.022 0.652 1.00 27.13 180 LEU A CA 1
ATOM 1169 C C . LEU A 1 180 ? 5.284 -23.408 0.594 1.00 26.15 180 LEU A C 1
ATOM 1170 O O . LEU A 1 180 ? 5.280 -24.152 1.574 1.00 23.67 180 LEU A O 1
ATOM 1175 N N . ALA A 1 181 ? 4.727 -23.743 -0.559 1.00 22.75 181 ALA A N 1
ATOM 1176 C CA . ALA A 1 181 ? 4.123 -25.051 -0.756 1.00 26.21 181 ALA A CA 1
ATOM 1177 C C . ALA A 1 181 ? 4.278 -25.395 -2.220 1.00 29.83 181 ALA A C 1
ATOM 1178 O O . ALA A 1 181 ? 4.171 -24.516 -3.077 1.00 25.36 181 ALA A O 1
ATOM 1180 N N . GLY A 1 182 ? 4.547 -26.666 -2.509 1.00 26.70 182 GLY A N 1
ATOM 1181 C CA . GLY A 1 182 ? 4.791 -27.064 -3.873 1.00 30.49 182 GLY A CA 1
ATOM 1182 C C . GLY A 1 182 ? 4.537 -28.521 -4.187 1.00 29.82 182 GLY A C 1
ATOM 1183 O O . GLY A 1 182 ? 4.438 -29.363 -3.301 1.00 28.34 182 GLY A O 1
ATOM 1184 N N . ALA A 1 183 ? 4.453 -28.807 -5.480 1.00 26.56 183 ALA A N 1
ATOM 1185 C CA . ALA A 1 183 ? 4.273 -30.159 -5.963 1.00 28.83 183 ALA A CA 1
ATOM 1186 C C . ALA A 1 183 ? 5.003 -30.275 -7.270 1.00 30.12 183 ALA A C 1
ATOM 1187 O O . ALA A 1 183 ? 4.897 -29.395 -8.125 1.00 33.29 183 ALA A O 1
ATOM 1189 N N . THR A 1 184 ? 5.767 -31.349 -7.419 1.00 32.52 184 TH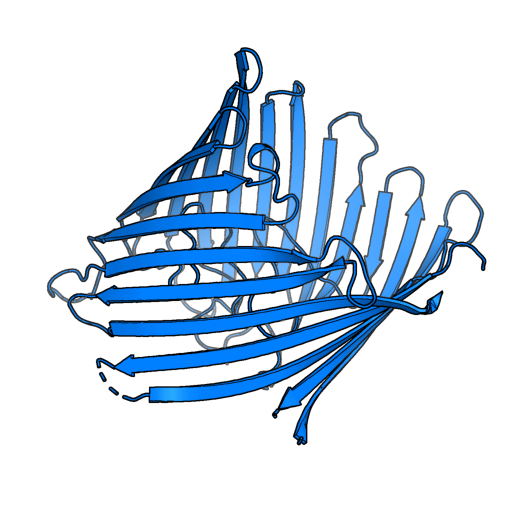R A N 1
ATOM 1190 C CA . THR A 1 184 ? 6.360 -31.684 -8.703 1.00 34.53 184 THR A CA 1
ATOM 1191 C C . THR A 1 184 ? 5.862 -33.063 -9.095 1.00 36.12 184 THR A C 1
ATOM 1192 O O . THR A 1 184 ? 5.823 -33.968 -8.270 1.00 34.97 184 THR A O 1
ATOM 1196 N N . TYR A 1 185 ? 5.471 -33.220 -10.352 1.00 36.18 185 TYR A N 1
ATOM 1197 C CA . TYR A 1 185 ? 5.027 -34.516 -10.837 1.00 42.19 185 TYR A CA 1
ATOM 1198 C C . TYR A 1 185 ? 5.689 -34.901 -12.152 1.00 40.41 185 TYR A C 1
ATOM 1199 O O . TYR A 1 185 ? 5.611 -34.154 -13.128 1.00 42.21 185 TYR A O 1
ATOM 1208 N N . ALA A 1 186 ? 6.334 -36.067 -12.170 1.00 39.33 186 ALA A N 1
ATOM 1209 C CA . ALA A 1 186 ? 6.879 -36.633 -13.409 1.00 46.05 186 ALA A CA 1
ATOM 1210 C C . ALA A 1 186 ? 5.811 -37.405 -14.169 1.00 46.95 186 ALA A C 1
ATOM 1211 O O . ALA A 1 186 ? 5.548 -38.565 -13.864 1.00 54.77 186 ALA A O 1
ATOM 1213 N N . PHE A 1 187 ? 5.184 -36.763 -15.148 1.00 45.26 187 PHE A N 1
ATOM 1214 C CA . PHE A 1 187 ? 4.172 -37.437 -15.959 1.00 52.06 187 PHE A CA 1
ATOM 1215 C C . PHE A 1 187 ? 4.772 -38.632 -16.697 1.00 54.29 187 PHE A C 1
ATOM 1216 O O . PHE A 1 187 ? 4.189 -39.715 -16.736 1.00 53.46 187 PHE A O 1
ATOM 1224 N N . THR A 1 188 ? 5.940 -38.416 -17.288 1.00 53.55 188 THR A N 1
ATOM 1225 C CA . THR A 1 188 ? 6.714 -39.485 -17.903 1.00 55.11 188 THR A CA 1
ATOM 1226 C C . THR A 1 188 ? 8.150 -39.167 -17.547 1.00 51.80 188 THR A C 1
ATOM 1227 O O . THR A 1 188 ? 8.409 -38.122 -16.954 1.00 52.08 188 THR A O 1
ATOM 1231 N N . PRO A 1 189 ? 9.092 -40.056 -17.885 1.00 50.03 189 PRO A N 1
ATOM 1232 C CA . PRO A 1 189 ? 10.485 -39.720 -17.575 1.00 49.35 189 PRO A CA 1
ATOM 1233 C C . PRO A 1 189 ? 11.006 -38.608 -18.489 1.00 49.75 189 PRO A C 1
ATOM 1234 O O . PRO A 1 189 ? 12.121 -38.128 -18.294 1.00 50.80 189 PRO A O 1
ATOM 1238 N N . ARG A 1 190 ? 10.195 -38.211 -19.469 1.00 51.21 190 ARG A N 1
ATOM 1239 C CA . ARG A 1 190 ? 10.533 -37.124 -20.394 1.00 56.31 190 ARG A CA 1
ATOM 1240 C C . ARG A 1 190 ? 9.855 -35.804 -20.004 1.00 51.62 190 ARG A C 1
ATOM 1241 O O . ARG A 1 190 ? 10.300 -34.725 -20.406 1.00 47.25 190 ARG A O 1
ATOM 1249 N N . LEU A 1 191 ? 8.774 -35.901 -19.233 1.00 47.69 191 LEU A N 1
ATOM 1250 C CA . LEU A 1 191 ? 7.899 -34.762 -18.988 1.00 47.43 191 LEU A CA 1
ATOM 1251 C C . LEU A 1 191 ? 7.478 -34.627 -17.531 1.00 50.03 191 LEU A C 1
ATOM 1252 O O . LEU A 1 191 ? 6.818 -35.510 -16.982 1.00 46.27 191 LEU A O 1
ATOM 1257 N N . SER A 1 192 ? 7.844 -33.507 -16.915 1.00 42.13 192 SER A N 1
ATOM 1258 C CA . SER A 1 192 ? 7.436 -33.231 -15.551 1.00 41.33 192 SER A CA 1
ATOM 1259 C C . SER A 1 192 ? 6.923 -31.807 -15.413 1.00 38.47 192 SER A C 1
ATOM 1260 O O . SER A 1 192 ? 7.279 -30.928 -16.190 1.00 37.22 192 SER A O 1
ATOM 1263 N N . ALA A 1 193 ? 6.073 -31.588 -14.419 1.00 33.59 193 ALA A N 1
ATOM 1264 C CA . ALA A 1 193 ? 5.513 -30.278 -14.186 1.00 32.94 193 ALA A CA 1
ATOM 1265 C C . ALA A 1 193 ? 5.656 -29.924 -12.714 1.00 38.80 193 ALA A C 1
ATOM 1266 O O . ALA A 1 193 ? 5.684 -30.807 -11.849 1.00 36.67 193 ALA A O 1
ATOM 1268 N N . SER A 1 194 ? 5.756 -28.630 -12.433 1.00 34.31 194 SER A N 1
ATOM 1269 C CA . SER A 1 194 ? 5.942 -28.162 -11.069 1.00 32.03 194 SER A CA 1
ATOM 1270 C C . SER A 1 194 ? 5.070 -26.966 -10.796 1.00 31.75 194 SER A C 1
ATOM 1271 O O . SER A 1 194 ? 4.943 -26.078 -11.636 1.00 35.78 194 SER A O 1
ATOM 1274 N N . TYR A 1 195 ? 4.450 -26.952 -9.626 1.00 30.74 195 TYR A N 1
ATOM 1275 C CA . TYR A 1 195 ? 3.758 -25.757 -9.180 1.00 30.38 195 TYR A CA 1
ATOM 1276 C C . TYR A 1 195 ? 4.254 -25.401 -7.786 1.00 29.17 195 TYR A C 1
ATOM 1277 O O . TYR A 1 195 ? 4.354 -26.269 -6.928 1.00 31.09 195 TYR A O 1
ATOM 1286 N N . TYR A 1 196 ? 4.577 -24.130 -7.574 1.00 27.20 196 TYR A N 1
ATOM 1287 C CA . TYR A 1 196 ? 4.975 -23.647 -6.255 1.00 26.98 196 TYR A CA 1
ATOM 1288 C C 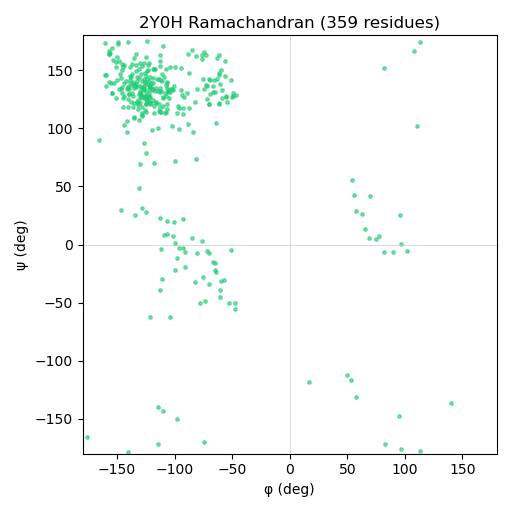. TYR A 1 196 ? 4.270 -22.348 -5.895 1.00 29.77 196 TYR A C 1
ATOM 1289 O O . TYR A 1 196 ? 3.950 -21.542 -6.772 1.00 28.65 196 TYR A O 1
ATOM 1298 N N . TYR A 1 197 ? 4.042 -22.158 -4.595 1.00 25.81 197 TYR A N 1
ATOM 1299 C CA . TYR A 1 197 ? 3.449 -20.943 -4.060 1.00 27.33 197 TYR A CA 1
ATOM 1300 C C . TYR A 1 197 ? 4.386 -20.390 -2.988 1.00 24.46 197 TYR A C 1
ATOM 1301 O O . TYR A 1 197 ? 4.776 -21.109 -2.069 1.00 29.10 197 TYR A O 1
ATOM 1310 N N . GLY A 1 198 ? 4.765 -19.124 -3.121 1.00 23.07 198 GLY A N 1
ATOM 1311 C CA . GLY A 1 198 ? 5.575 -18.455 -2.115 1.00 23.00 198 GLY A CA 1
ATOM 1312 C C . GLY A 1 198 ? 4.814 -17.270 -1.537 1.00 26.19 198 GLY A C 1
ATOM 1313 O O . GLY A 1 198 ? 4.218 -16.489 -2.273 1.00 28.15 198 GLY A O 1
ATOM 1314 N N . GLN A 1 199 ? 4.810 -17.138 -0.219 1.00 25.66 199 GLN A N 1
ATOM 1315 C CA . GLN A 1 199 ? 4.122 -16.014 0.407 1.00 27.92 199 GLN A CA 1
ATOM 1316 C C . GLN A 1 199 ? 4.963 -15.389 1.495 1.00 23.11 199 GLN A C 1
ATOM 1317 O O . GLN A 1 199 ? 5.150 -15.987 2.546 1.00 23.67 199 GLN A O 1
ATOM 1323 N N . LEU A 1 200 ? 5.463 -14.184 1.251 1.00 25.56 200 LEU A N 1
ATOM 1324 C CA . LEU A 1 200 ? 6.137 -13.433 2.298 1.00 23.30 200 LEU A CA 1
ATOM 1325 C C . LEU A 1 200 ? 5.018 -12.673 2.976 1.00 23.09 200 LEU A C 1
ATOM 1326 O O . LEU A 1 200 ? 4.524 -11.686 2.428 1.00 24.00 200 LEU A O 1
ATOM 1331 N N . LYS A 1 201 ? 4.610 -13.148 4.150 1.00 27.88 201 LYS A N 1
ATOM 1332 C CA . LYS A 1 201 ? 3.405 -12.656 4.820 1.00 25.28 201 LYS A CA 1
ATOM 1333 C C . LYS A 1 201 ? 3.344 -11.132 4.910 1.00 25.92 201 LYS A C 1
ATOM 1334 O O . LYS A 1 201 ? 4.285 -10.489 5.362 1.00 27.54 201 LYS A O 1
ATOM 1340 N N . ASP A 1 202 ? 2.228 -10.576 4.464 1.00 26.32 202 ASP A N 1
ATOM 1341 C CA . ASP A 1 202 ? 2.021 -9.126 4.407 1.00 28.91 202 ASP A CA 1
ATOM 1342 C C . ASP A 1 202 ? 2.853 -8.332 3.402 1.00 26.41 202 ASP A C 1
ATOM 1343 O O . ASP A 1 202 ? 2.779 -7.108 3.375 1.00 27.80 202 ASP A O 1
ATOM 1348 N N . ILE A 1 203 ? 3.621 -9.011 2.564 1.00 27.70 203 ILE A N 1
ATOM 1349 C CA . ILE A 1 203 ? 4.416 -8.305 1.560 1.00 27.72 203 ILE A CA 1
ATOM 1350 C C . ILE A 1 203 ? 4.078 -8.744 0.132 1.00 24.90 203 ILE A C 1
ATOM 1351 O O . ILE A 1 203 ? 3.595 -7.939 -0.665 1.00 27.26 203 ILE A O 1
ATOM 1356 N N . TYR A 1 204 ? 4.307 -10.018 -0.182 1.00 22.15 204 TYR A N 1
ATOM 1357 C CA . TYR A 1 204 ? 3.961 -10.533 -1.504 1.00 23.34 204 TYR A CA 1
ATOM 1358 C C . TYR A 1 204 ? 3.589 -12.018 -1.536 1.00 21.98 204 TYR A C 1
ATOM 1359 O O . TYR A 1 204 ? 3.891 -12.775 -0.609 1.00 22.71 204 TYR A O 1
ATOM 1368 N N . ARG A 1 205 ? 2.918 -12.388 -2.622 1.00 23.52 205 ARG A N 1
ATOM 1369 C CA . ARG A 1 205 ? 2.522 -13.761 -2.957 1.00 28.08 205 ARG A CA 1
ATOM 1370 C C . ARG A 1 205 ? 3.068 -14.056 -4.345 1.00 24.22 205 ARG A C 1
ATOM 1371 O O . ARG A 1 205 ? 3.048 -13.191 -5.206 1.00 23.90 205 ARG A O 1
ATOM 1379 N N . GLN A 1 206 ? 3.474 -15.292 -4.589 1.00 24.15 206 GLN A N 1
ATOM 1380 C CA . GLN A 1 206 ? 4.040 -15.644 -5.877 1.00 26.95 206 GLN A CA 1
ATOM 1381 C C . GLN A 1 206 ? 3.656 -17.065 -6.284 1.00 26.81 206 GLN A C 1
ATOM 1382 O O . GLN A 1 206 ? 3.879 -18.017 -5.530 1.00 28.38 206 GLN A O 1
ATOM 1388 N N . HIS A 1 207 ? 3.090 -17.203 -7.476 1.00 26.06 207 HIS A N 1
ATOM 1389 C CA . HIS A 1 207 ? 2.732 -18.515 -8.006 1.00 29.18 207 HIS A CA 1
ATOM 1390 C C . HIS A 1 207 ? 3.722 -18.865 -9.086 1.00 24.92 207 HIS A C 1
ATOM 1391 O O . HIS A 1 207 ? 4.077 -18.016 -9.891 1.00 27.38 207 HIS A O 1
ATOM 1398 N N . TYR A 1 208 ? 4.147 -20.122 -9.113 1.00 25.14 208 TYR A N 1
ATOM 1399 C CA . TYR A 1 208 ? 5.107 -20.588 -10.096 1.00 27.36 208 TYR A CA 1
ATOM 1400 C C . TYR A 1 208 ? 4.566 -21.801 -10.805 1.00 28.34 208 TYR A C 1
ATOM 1401 O O . TYR A 1 208 ? 4.052 -22.725 -10.167 1.00 26.80 208 TYR A O 1
ATOM 1410 N N . LEU A 1 209 ? 4.709 -21.798 -12.126 1.00 27.52 209 LEU A N 1
ATOM 1411 C CA . LEU A 1 209 ? 4.392 -22.963 -12.932 1.00 30.68 209 LEU A CA 1
ATOM 1412 C C . LEU A 1 209 ? 5.570 -23.283 -13.848 1.00 31.21 209 LEU A C 1
ATOM 1413 O O . LEU A 1 209 ? 6.049 -22.422 -14.585 1.00 30.43 209 LEU A O 1
ATOM 1418 N N . GLY A 1 210 ? 6.038 -24.521 -13.790 1.00 29.33 210 GLY A N 1
ATOM 1419 C CA . GLY A 1 210 ? 7.143 -24.945 -14.619 1.00 30.60 210 GLY A CA 1
ATOM 1420 C C . GLY A 1 210 ? 6.818 -26.212 -15.382 1.00 33.04 210 GLY A C 1
ATOM 1421 O O . GLY A 1 210 ? 6.189 -27.128 -14.858 1.00 32.87 210 GLY A O 1
ATOM 1422 N N . LEU A 1 211 ? 7.261 -26.266 -16.626 1.00 32.42 211 LEU A N 1
ATOM 1423 C CA . LEU A 1 211 ? 7.026 -27.420 -17.471 1.00 32.37 211 LEU A CA 1
ATOM 1424 C C . LEU A 1 211 ? 8.374 -27.832 -18.042 1.00 37.14 211 LEU A C 1
ATOM 1425 O O . LEU A 1 211 ? 8.984 -27.086 -18.813 1.00 39.45 211 LEU A O 1
ATOM 1430 N N . LEU A 1 212 ? 8.858 -29.000 -17.636 1.00 33.54 212 LEU A N 1
ATOM 1431 C CA . LEU A 1 212 ? 10.137 -29.495 -18.122 1.00 36.73 212 LEU A CA 1
ATOM 1432 C C . LEU A 1 212 ? 9.972 -30.676 -19.089 1.00 38.66 212 LEU A C 1
ATOM 1433 O O . LEU A 1 212 ? 9.533 -31.762 -18.696 1.00 36.39 212 LEU A O 1
ATOM 1438 N N . HIS A 1 213 ? 10.326 -30.453 -20.353 1.00 36.79 213 HIS A N 1
ATOM 1439 C CA . HIS A 1 213 ? 10.243 -31.509 -21.365 1.00 40.17 213 HIS A CA 1
ATOM 1440 C C . HIS A 1 213 ? 11.601 -31.849 -21.986 1.00 41.37 213 HIS A C 1
ATOM 1441 O O . HIS A 1 213 ? 12.305 -30.972 -22.499 1.00 35.80 213 HIS A O 1
ATOM 1448 N N . THR A 1 214 ? 11.966 -33.126 -21.920 1.00 41.22 214 THR A N 1
ATOM 1449 C CA . THR A 1 214 ? 13.188 -33.611 -22.545 1.00 41.54 214 THR A CA 1
ATOM 1450 C C . THR A 1 214 ? 12.821 -34.559 -23.695 1.00 45.55 214 THR A C 1
ATOM 1451 O O . THR A 1 214 ? 12.130 -35.567 -23.498 1.00 44.05 214 THR A O 1
ATOM 1455 N N . LEU A 1 215 ? 13.269 -34.207 -24.895 1.00 36.47 215 LEU A N 1
ATOM 1456 C CA . LEU A 1 215 ? 12.955 -34.954 -26.102 1.00 36.06 215 LEU A CA 1
ATOM 1457 C C . LEU A 1 215 ? 14.239 -35.589 -26.631 1.00 35.24 215 LEU A C 1
ATOM 1458 O O . LEU A 1 215 ? 15.153 -34.878 -27.042 1.00 36.81 215 LEU A O 1
ATOM 1463 N N . PRO A 1 216 ? 14.318 -36.929 -26.624 1.00 36.86 216 PRO A N 1
ATOM 1464 C CA . PRO A 1 216 ? 15.480 -37.613 -27.219 1.00 38.07 216 PRO A CA 1
ATOM 1465 C C . PRO A 1 216 ? 15.455 -37.467 -28.743 1.00 32.20 216 PRO A C 1
ATOM 1466 O O . PRO A 1 216 ? 14.388 -37.475 -29.336 1.00 33.16 216 PRO A O 1
ATOM 1470 N N . LEU A 1 217 ? 16.616 -37.302 -29.360 1.00 35.60 217 LEU A N 1
ATOM 1471 C CA . LEU A 1 217 ? 16.671 -37.036 -30.790 1.00 36.15 217 LEU A CA 1
ATOM 1472 C C . LEU A 1 217 ? 17.728 -37.888 -31.494 1.00 36.76 217 LEU A C 1
ATOM 1473 O O . LEU A 1 217 ? 18.245 -37.501 -32.537 1.00 35.89 217 LEU A O 1
ATOM 1478 N N . GLY A 1 218 ? 18.045 -39.043 -30.915 1.00 39.35 218 GLY A N 1
ATOM 1479 C CA . GLY A 1 218 ? 19.094 -39.906 -31.431 1.00 39.55 218 GLY A CA 1
ATOM 1480 C C . GLY A 1 218 ? 20.259 -39.967 -30.455 1.00 48.27 218 GLY A C 1
ATOM 1481 O O . GLY A 1 218 ? 20.272 -39.252 -29.449 1.00 44.53 218 GLY A O 1
ATOM 1482 N N . GLU A 1 219 ? 21.244 -40.813 -30.745 1.00 46.74 219 GLU A N 1
ATOM 1483 C CA . GLU A 1 219 ? 22.341 -41.030 -29.813 1.00 48.25 219 GLU A CA 1
ATOM 1484 C C . GLU A 1 219 ? 23.137 -39.759 -29.547 1.00 44.93 219 GLU A C 1
ATOM 1485 O O . GLU A 1 219 ? 23.670 -39.139 -30.465 1.00 40.55 219 GLU A O 1
ATOM 1491 N N . GLY A 1 220 ? 23.206 -39.376 -28.275 1.00 47.39 220 GLY A N 1
ATOM 1492 C CA . GLY A 1 220 ? 23.924 -38.177 -27.887 1.00 44.21 220 GLY A CA 1
ATOM 1493 C C . GLY A 1 220 ? 23.169 -36.887 -28.164 1.00 35.49 220 GLY A C 1
ATOM 1494 O O . GLY A 1 220 ? 23.724 -35.810 -27.992 1.00 34.10 220 GLY A O 1
ATOM 1495 N N . LEU A 1 221 ? 21.909 -36.990 -28.581 1.00 36.10 221 LEU A N 1
ATOM 1496 C CA . LEU A 1 221 ? 21.131 -35.803 -28.938 1.00 37.19 221 LEU A CA 1
ATOM 1497 C C . LEU A 1 221 ? 19.874 -35.691 -28.104 1.00 36.91 221 LEU A C 1
ATOM 1498 O O . LEU A 1 221 ? 19.163 -36.671 -27.927 1.00 38.88 221 LEU A O 1
ATOM 1503 N N . SER A 1 222 ? 19.582 -34.493 -27.609 1.00 32.90 222 SER A N 1
ATOM 1504 C CA . SER A 1 222 ? 18.336 -34.282 -26.883 1.00 34.43 222 SER A CA 1
ATOM 1505 C C . SER A 1 222 ? 17.957 -32.812 -26.823 1.00 32.14 222 SER A C 1
ATOM 1506 O O . SER A 1 222 ? 18.817 -31.939 -26.754 1.00 33.89 222 SER A O 1
ATOM 1509 N N . LEU A 1 223 ? 16.663 -32.543 -26.857 1.00 30.01 223 LEU A N 1
ATOM 1510 C CA . LEU A 1 223 ? 16.186 -31.182 -26.732 1.00 34.99 223 LEU A CA 1
ATOM 1511 C C . LEU A 1 223 ? 15.534 -30.990 -25.365 1.00 35.53 223 LEU A C 1
ATOM 1512 O O . LEU A 1 223 ? 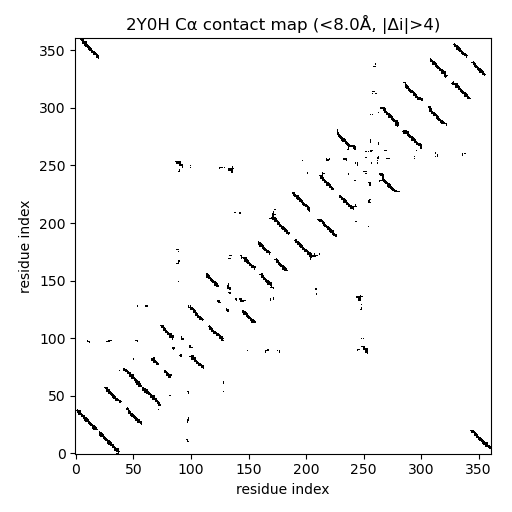14.507 -31.590 -25.055 1.00 33.73 223 LEU A O 1
ATOM 1517 N N . ARG A 1 224 ? 16.151 -30.157 -24.543 1.00 32.42 224 ARG A N 1
ATOM 1518 C CA . ARG A 1 224 ? 15.576 -29.826 -23.253 1.00 35.28 224 ARG A CA 1
ATOM 1519 C C . ARG A 1 224 ? 14.805 -28.508 -23.360 1.00 32.26 224 ARG A C 1
ATOM 1520 O O . ARG A 1 224 ? 15.388 -27.471 -23.681 1.00 30.68 224 ARG A O 1
ATOM 1528 N N . SER A 1 225 ? 13.496 -28.576 -23.119 1.00 29.63 225 SER A N 1
ATOM 1529 C CA . SER A 1 225 ? 12.633 -27.402 -23.043 1.00 30.78 225 SER A CA 1
ATOM 1530 C C . SER A 1 225 ? 12.235 -27.131 -21.588 1.00 30.05 225 SER A C 1
ATOM 1531 O O . SER A 1 225 ? 11.568 -27.943 -20.949 1.00 31.14 225 SER A O 1
ATOM 1534 N N . ASP A 1 226 ? 12.663 -25.980 -21.083 1.00 29.27 226 ASP A N 1
ATOM 1535 C CA . ASP A 1 226 ? 12.502 -25.597 -19.678 1.00 30.48 226 ASP A CA 1
ATOM 1536 C C . ASP A 1 226 ? 11.668 -24.321 -19.683 1.00 28.88 226 ASP A C 1
ATOM 1537 O O . ASP A 1 226 ? 12.194 -23.238 -19.950 1.00 27.15 226 ASP A O 1
ATOM 1542 N N . LEU A 1 227 ? 10.363 -24.469 -19.445 1.00 25.87 227 LEU A N 1
ATOM 1543 C CA . LEU A 1 227 ? 9.415 -23.361 -19.534 1.00 25.71 227 LEU A CA 1
ATOM 1544 C C . LEU A 1 227 ? 9.000 -22.953 -18.122 1.00 30.71 227 LEU A C 1
ATOM 1545 O O . LEU A 1 227 ? 8.714 -23.814 -17.286 1.00 29.49 227 LEU A O 1
ATOM 1550 N N . ARG A 1 228 ? 8.971 -21.650 -17.848 1.00 29.08 228 ARG A N 1
ATOM 1551 C CA . ARG A 1 228 ? 8.682 -21.172 -16.493 1.00 24.74 228 ARG A CA 1
ATOM 1552 C C . ARG A 1 228 ? 7.761 -19.962 -16.471 1.00 26.55 228 ARG A C 1
ATOM 1553 O O . ARG A 1 228 ? 7.880 -19.051 -17.292 1.00 26.50 228 ARG A O 1
ATOM 1561 N N . TYR A 1 229 ? 6.860 -19.935 -15.496 1.00 26.33 229 TYR A N 1
ATOM 1562 C CA . TYR A 1 229 ? 5.959 -18.804 -15.350 1.00 28.55 229 TYR A CA 1
ATOM 1563 C C . TYR A 1 229 ? 5.775 -18.442 -13.879 1.00 29.56 229 TYR A C 1
ATOM 1564 O O . TYR A 1 229 ? 5.493 -19.300 -13.036 1.00 27.95 229 TYR A O 1
ATOM 1573 N N . PHE A 1 230 ? 5.944 -17.166 -13.578 1.00 27.38 230 PHE A N 1
ATOM 1574 C CA . PHE A 1 230 ? 5.699 -16.685 -12.230 1.00 28.45 230 PHE A CA 1
ATOM 1575 C C . PHE A 1 230 ? 4.643 -15.586 -12.285 1.00 27.48 230 PHE A C 1
ATOM 1576 O O . PHE A 1 230 ? 4.696 -14.702 -13.136 1.00 26.89 230 PHE A O 1
ATOM 1584 N N . ASP A 1 231 ? 3.711 -15.620 -11.348 1.00 25.23 231 ASP A N 1
ATOM 1585 C CA . ASP A 1 231 ? 2.765 -14.529 -11.164 1.00 26.99 231 ASP A CA 1
ATOM 1586 C C . ASP A 1 231 ? 2.931 -14.025 -9.728 1.00 24.23 231 ASP A C 1
ATOM 1587 O O . ASP A 1 231 ? 2.767 -14.788 -8.774 1.00 24.54 231 ASP A O 1
ATOM 1592 N N . SER A 1 232 ? 3.259 -12.743 -9.583 1.00 25.86 232 SER A N 1
ATOM 1593 C CA . SER A 1 232 ? 3.558 -12.132 -8.285 1.00 25.09 232 SER A CA 1
ATOM 1594 C C . SER A 1 232 ? 2.622 -10.953 -7.995 1.00 26.81 232 SER A C 1
ATOM 1595 O O . SER A 1 232 ? 2.476 -10.051 -8.818 1.00 28.10 232 SER A O 1
ATOM 1598 N N . GLY A 1 233 ? 2.019 -10.943 -6.817 1.00 26.53 233 GLY A N 1
ATOM 1599 C CA . GLY A 1 233 ? 1.197 -9.825 -6.397 1.00 24.96 233 GLY A CA 1
ATOM 1600 C C . GLY A 1 233 ? 1.419 -9.531 -4.926 1.00 28.15 233 GLY A C 1
ATOM 1601 O O . GLY A 1 233 ? 2.220 -10.188 -4.260 1.00 25.96 233 GLY A O 1
ATOM 1602 N N . GLU A 1 234 ? 0.707 -8.542 -4.411 1.00 27.87 234 GLU A N 1
ATOM 1603 C CA . GLU A 1 234 ? 0.875 -8.145 -3.024 1.00 30.09 234 GLU A CA 1
ATOM 1604 C C . GLU A 1 234 ? 0.219 -9.180 -2.131 1.00 28.70 234 GLU A C 1
ATOM 1605 O O . GLU A 1 234 ? -0.561 -10.003 -2.596 1.00 32.54 234 GLU A O 1
ATOM 1611 N N . ASP A 1 235 ? 0.534 -9.136 -0.844 1.00 28.67 235 ASP A N 1
ATOM 1612 C CA . ASP A 1 235 ? -0.112 -10.010 0.114 1.00 28.19 235 ASP A CA 1
ATOM 1613 C C . ASP A 1 235 ? -0.483 -9.225 1.366 1.00 29.80 235 ASP A C 1
ATOM 1614 O O . ASP A 1 235 ? 0.292 -8.388 1.826 1.00 28.31 235 ASP A O 1
ATOM 1619 N N . GLY A 1 236 ? -1.662 -9.506 1.915 1.00 28.21 236 GLY A N 1
ATOM 1620 C CA . GLY A 1 236 ? -2.064 -8.967 3.207 1.00 31.26 236 GLY A CA 1
ATOM 1621 C C . GLY A 1 236 ? -2.045 -7.450 3.263 1.00 28.56 236 GLY A C 1
ATOM 1622 O O . GLY A 1 236 ? -2.563 -6.789 2.366 1.00 28.46 236 GLY A O 1
ATOM 1623 N N . ALA A 1 237 ? -1.432 -6.901 4.310 1.00 33.19 237 ALA A N 1
ATOM 1624 C CA . ALA A 1 237 ? -1.347 -5.446 4.479 1.00 30.87 237 ALA A CA 1
ATOM 1625 C C . ALA A 1 237 ? -0.480 -4.794 3.413 1.00 27.53 237 ALA A C 1
ATOM 1626 O O . ALA A 1 237 ? -0.528 -3.581 3.229 1.00 29.32 237 ALA A O 1
ATOM 1628 N N . ALA A 1 238 ? 0.300 -5.600 2.702 1.00 28.16 238 ALA A N 1
ATOM 1629 C CA . ALA A 1 238 ? 1.132 -5.080 1.619 1.00 28.94 238 ALA A CA 1
ATOM 1630 C C . ALA A 1 238 ? 2.020 -3.931 2.114 1.00 27.30 238 ALA A C 1
ATOM 1631 O O . ALA A 1 238 ? 1.995 -2.833 1.577 1.00 24.23 238 ALA A O 1
ATOM 1633 N N . ILE A 1 239 ? 2.807 -4.193 3.147 1.00 28.46 239 ILE A N 1
ATOM 1634 C CA . ILE A 1 239 ? 3.524 -3.128 3.827 1.00 26.10 239 ILE A CA 1
ATOM 1635 C C . ILE A 1 239 ? 4.665 -2.506 3.026 1.00 29.70 239 ILE A C 1
ATOM 1636 O O . ILE A 1 239 ? 5.230 -1.504 3.445 1.00 27.73 239 ILE A O 1
ATOM 1641 N N . SER A 1 240 ? 4.998 -3.082 1.872 1.00 27.52 240 SER A N 1
ATOM 1642 C CA . SER A 1 240 ? 6.079 -2.529 1.064 1.00 28.76 240 SER A CA 1
ATOM 1643 C C . SER A 1 240 ? 5.525 -1.884 -0.195 1.00 26.95 240 SER A C 1
ATOM 1644 O O . SER A 1 240 ? 6.275 -1.491 -1.078 1.00 28.74 240 SER A O 1
ATOM 1647 N N . GLY A 1 241 ? 4.202 -1.783 -0.270 1.00 28.53 241 GLY A N 1
ATOM 1648 C CA . GLY A 1 241 ? 3.538 -1.200 -1.424 1.00 27.54 241 GLY A CA 1
ATOM 1649 C C . GLY A 1 241 ? 3.061 -2.246 -2.406 1.00 28.34 241 GLY A C 1
ATOM 1650 O O . GLY A 1 241 ? 3.192 -3.448 -2.149 1.00 28.97 241 GLY A O 1
ATOM 1651 N N . PRO A 1 242 ? 2.515 -1.796 -3.548 1.00 29.91 242 PRO A N 1
ATOM 1652 C CA . PRO A 1 242 ? 2.013 -2.691 -4.598 1.00 31.95 242 PRO A CA 1
ATOM 1653 C C . PRO A 1 242 ? 3.109 -3.602 -5.152 1.00 30.52 242 PRO A C 1
ATOM 1654 O O . PRO A 1 242 ? 4.289 -3.232 -5.180 1.00 25.90 242 PRO A O 1
ATOM 1658 N N . VAL A 1 243 ? 2.703 -4.787 -5.592 1.00 28.14 243 VAL A N 1
ATOM 1659 C CA . VAL A 1 243 ? 3.609 -5.740 -6.208 1.00 29.01 243 VAL A CA 1
ATOM 1660 C C . VAL A 1 243 ? 2.931 -6.226 -7.496 1.00 29.67 243 VAL A C 1
ATOM 1661 O O . VAL A 1 243 ? 1.858 -6.813 -7.437 1.00 30.09 243 VAL A O 1
ATOM 1665 N N . ASP A 1 244 ? 3.537 -5.954 -8.650 1.00 28.15 244 ASP A N 1
ATOM 1666 C CA . ASP A 1 244 ? 2.906 -6.267 -9.943 1.00 31.99 244 ASP A CA 1
ATOM 1667 C C . ASP A 1 244 ? 3.927 -6.784 -10.951 1.00 26.34 244 ASP A C 1
ATOM 1668 O O . ASP A 1 244 ? 4.609 -6.005 -11.596 1.00 31.01 244 ASP A O 1
ATOM 1673 N N . ASN A 1 245 ? 4.028 -8.099 -11.078 1.00 24.88 245 ASN A N 1
ATOM 1674 C CA . ASN A 1 245 ? 4.961 -8.710 -12.019 1.00 27.80 245 ASN A CA 1
ATOM 1675 C C . ASN A 1 245 ? 4.499 -10.081 -12.454 1.00 29.40 245 ASN A C 1
ATOM 1676 O O . ASN A 1 245 ? 4.140 -10.932 -11.638 1.00 24.70 245 ASN A O 1
ATOM 1681 N N . ARG A 1 246 ? 4.499 -10.285 -13.758 1.00 31.30 246 ARG A N 1
ATOM 1682 C CA . ARG A 1 246 ? 4.418 -11.623 -14.281 1.00 31.67 246 ARG A CA 1
ATOM 1683 C C . ARG A 1 246 ? 5.741 -11.818 -14.982 1.00 29.90 246 ARG A C 1
ATOM 1684 O O . ARG A 1 246 ? 6.296 -10.879 -15.571 1.00 27.13 246 ARG A O 1
ATOM 1692 N N . ASN A 1 247 ? 6.262 -13.033 -14.866 1.00 28.52 247 ASN A N 1
ATOM 1693 C CA . ASN A 1 247 ? 7.582 -13.377 -15.361 1.00 29.06 247 ASN A CA 1
ATOM 1694 C C . ASN A 1 247 ? 7.449 -14.625 -16.232 1.00 30.89 247 ASN A C 1
ATOM 1695 O O . ASN A 1 247 ? 7.132 -15.699 -15.711 1.00 29.08 247 ASN A O 1
ATOM 1700 N N . LEU A 1 248 ? 7.648 -14.467 -17.548 1.00 29.62 248 LEU A N 1
ATOM 1701 C CA . LEU A 1 248 ? 7.649 -15.589 -18.505 1.00 28.79 248 LEU A CA 1
ATOM 1702 C C . LEU A 1 248 ? 9.066 -15.828 -19.024 1.00 28.20 248 LEU A C 1
ATOM 1703 O O . LEU A 1 248 ? 9.667 -14.950 -19.643 1.00 29.35 248 LEU A O 1
ATOM 1708 N N . ASN A 1 249 ? 9.604 -17.012 -18.779 1.00 26.51 249 ASN A N 1
ATOM 1709 C CA . ASN A 1 249 ? 10.949 -17.312 -19.240 1.00 27.09 249 ASN A CA 1
ATOM 1710 C C . ASN A 1 249 ? 11.111 -18.784 -19.593 1.00 28.40 249 ASN A C 1
ATOM 1711 O O . ASN A 1 249 ? 10.477 -19.656 -18.986 1.00 29.03 249 ASN A O 1
ATOM 1716 N N . ALA A 1 250 ? 11.948 -19.048 -20.591 1.00 26.43 250 ALA A N 1
ATOM 1717 C CA . ALA A 1 250 ? 12.141 -20.402 -21.095 1.00 28.26 250 ALA A CA 1
ATOM 1718 C C . ALA A 1 250 ? 13.578 -20.603 -21.551 1.00 29.25 250 ALA A C 1
ATOM 1719 O O . ALA A 1 250 ? 14.205 -19.697 -22.085 1.00 30.62 250 ALA A O 1
ATOM 1721 N N . MET A 1 251 ? 14.101 -21.796 -21.320 1.00 30.04 251 MET A N 1
ATOM 1722 C CA . MET A 1 251 ? 15.410 -22.163 -21.847 1.00 31.47 251 MET A CA 1
ATOM 1723 C C . MET A 1 251 ? 15.264 -23.408 -22.713 1.00 27.35 251 MET A C 1
ATOM 1724 O O . MET A 1 251 ? 14.761 -24.424 -22.247 1.00 27.71 251 MET A O 1
ATOM 1729 N N . LEU A 1 252 ? 15.676 -23.309 -23.976 1.00 31.77 252 LEU A N 1
ATOM 1730 C CA . LEU A 1 252 ? 15.727 -24.449 -24.893 1.00 28.43 252 LEU A CA 1
ATOM 1731 C C . LEU A 1 252 ? 17.179 -24.863 -25.103 1.00 31.59 252 LEU A C 1
ATOM 1732 O O . LEU A 1 252 ? 17.996 -24.067 -25.562 1.00 30.79 252 LEU A O 1
ATOM 1737 N N . THR A 1 253 ? 17.504 -26.106 -24.776 1.00 32.08 253 THR A N 1
ATOM 1738 C CA . THR A 1 253 ? 18.891 -26.549 -24.842 1.00 31.38 253 THR A CA 1
ATOM 1739 C C . THR A 1 253 ? 19.014 -27.787 -25.717 1.00 32.12 253 THR A C 1
ATOM 1740 O O . THR A 1 253 ? 18.368 -28.814 -25.480 1.00 29.75 253 THR A O 1
ATOM 1744 N N . LEU A 1 254 ? 19.822 -27.670 -26.758 1.00 34.35 254 LEU A N 1
ATOM 1745 C CA . LEU A 1 254 ? 20.102 -28.807 -27.619 1.00 32.24 254 LEU A CA 1
ATOM 1746 C C . LEU A 1 254 ? 21.427 -29.415 -27.192 1.00 33.83 254 LEU A C 1
ATOM 1747 O O . LEU A 1 254 ? 22.481 -28.787 -27.310 1.00 31.99 254 LEU A O 1
ATOM 1752 N N . ARG A 1 255 ? 21.366 -30.630 -26.663 1.00 34.11 255 ARG A N 1
ATOM 1753 C CA . ARG A 1 255 ? 22.566 -31.344 -26.250 1.00 34.39 255 ARG A CA 1
ATOM 1754 C C . ARG A 1 255 ? 23.005 -32.234 -27.405 1.00 33.57 255 ARG A C 1
ATOM 1755 O O . ARG A 1 255 ? 22.171 -32.918 -28.010 1.00 34.45 255 ARG A O 1
ATOM 1763 N N . ALA A 1 256 ? 24.299 -32.212 -27.731 1.00 30.73 256 ALA A N 1
ATOM 1764 C CA . ALA A 1 256 ? 24.817 -33.022 -28.844 1.00 34.97 256 ALA A CA 1
ATOM 1765 C C . ALA A 1 256 ? 26.207 -33.549 -28.550 1.00 34.25 256 ALA A C 1
ATOM 1766 O O . ALA A 1 256 ? 27.180 -32.814 -28.652 1.00 34.69 256 ALA A O 1
ATOM 1768 N N . GLY A 1 257 ? 26.300 -34.826 -28.199 1.00 39.41 257 GLY A N 1
ATOM 1769 C CA . GLY A 1 257 ? 27.560 -35.393 -27.749 1.00 40.25 257 GLY A CA 1
ATOM 1770 C C . GLY A 1 257 ? 28.144 -34.578 -26.608 1.00 41.84 257 GLY A C 1
ATOM 1771 O O . GLY A 1 257 ? 27.535 -34.457 -25.545 1.00 38.37 257 GLY A O 1
ATOM 1772 N N . ALA A 1 258 ? 29.313 -33.989 -26.842 1.00 41.66 258 ALA A N 1
ATOM 1773 C CA . ALA A 1 258 ? 29.998 -33.195 -25.822 1.00 37.33 258 ALA A CA 1
ATOM 1774 C C . ALA A 1 258 ? 29.660 -31.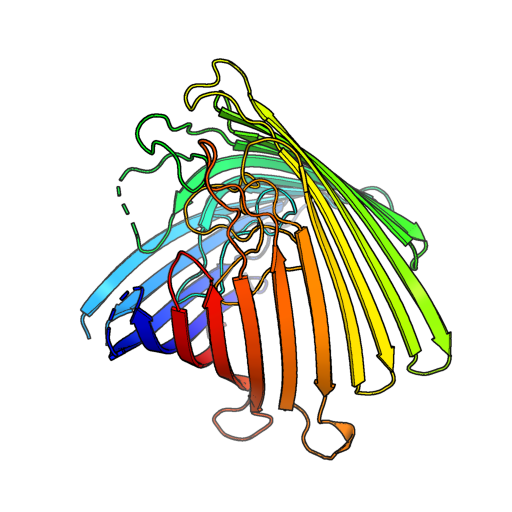691 -25.896 1.00 39.88 258 ALA A C 1
ATOM 1775 O O . ALA A 1 258 ? 30.129 -30.906 -25.068 1.00 36.78 258 ALA A O 1
ATOM 1777 N N . HIS A 1 259 ? 28.860 -31.304 -26.891 1.00 36.87 259 HIS A N 1
ATOM 1778 C CA . HIS A 1 259 ? 28.426 -29.916 -27.078 1.00 36.91 259 HIS A CA 1
ATOM 1779 C C . HIS A 1 259 ? 27.021 -29.683 -26.533 1.00 34.66 259 HIS A C 1
ATOM 1780 O O . HIS A 1 259 ? 26.220 -30.605 -26.497 1.00 33.01 259 HIS A O 1
ATOM 1787 N N . ALA A 1 260 ? 26.724 -28.447 -26.136 1.00 29.60 260 ALA A N 1
ATOM 1788 C CA . ALA A 1 260 ? 25.344 -28.033 -25.859 1.00 32.43 260 ALA A CA 1
ATOM 1789 C C . ALA A 1 260 ? 25.099 -26.618 -26.367 1.00 30.82 260 ALA A C 1
ATOM 1790 O O . ALA A 1 260 ? 25.929 -25.734 -26.173 1.00 34.98 260 ALA A O 1
ATOM 1792 N N . PHE A 1 261 ? 23.958 -26.419 -27.019 1.00 33.64 261 PHE A N 1
ATOM 1793 C CA . PHE A 1 261 ? 23.592 -25.141 -27.617 1.00 33.85 261 PHE A CA 1
ATOM 1794 C C . PHE A 1 261 ? 22.241 -24.685 -27.069 1.00 31.92 261 PHE A C 1
ATOM 1795 O O . PHE A 1 261 ? 21.241 -25.389 -27.197 1.00 29.12 261 PHE A O 1
ATOM 1803 N N . GLY A 1 262 ? 22.213 -23.499 -26.466 1.00 32.54 262 GLY A N 1
ATOM 1804 C CA . GLY A 1 262 ? 21.008 -23.022 -25.809 1.00 31.03 262 GLY A CA 1
ATOM 1805 C C . GLY A 1 262 ? 20.508 -21.656 -26.250 1.00 30.50 262 GLY A C 1
ATOM 1806 O O . GLY A 1 262 ? 21.291 -20.770 -26.612 1.00 29.36 262 GLY A O 1
ATOM 1807 N N . ILE A 1 263 ? 19.186 -21.507 -26.224 1.00 27.26 263 ILE A N 1
ATOM 1808 C CA . ILE A 1 263 ? 18.519 -20.227 -26.398 1.00 29.14 263 ILE A CA 1
ATOM 1809 C C . ILE A 1 263 ? 17.573 -20.006 -25.220 1.00 30.41 263 ILE A C 1
ATOM 1810 O O . ILE A 1 263 ? 16.851 -20.918 -24.795 1.00 27.88 263 ILE A O 1
ATOM 1815 N N . GLY A 1 264 ? 17.584 -18.788 -24.703 1.00 26.99 264 GLY A N 1
ATOM 1816 C CA . GLY A 1 264 ? 16.690 -18.400 -23.641 1.00 26.46 264 GLY A CA 1
ATOM 1817 C C . GLY A 1 264 ? 15.928 -17.149 -24.008 1.00 30.19 264 GLY A C 1
ATOM 1818 O O . GLY A 1 264 ? 16.462 -16.245 -24.671 1.00 30.10 264 GLY A O 1
ATOM 1819 N N . VAL A 1 265 ? 14.666 -17.109 -23.606 1.00 27.79 265 VAL A N 1
ATOM 1820 C CA . VAL A 1 265 ? 13.859 -15.907 -23.730 1.00 26.22 265 VAL A CA 1
ATOM 1821 C C . VAL A 1 265 ? 13.222 -15.632 -22.375 1.00 27.66 265 VAL A C 1
ATOM 1822 O O . VAL A 1 265 ? 12.873 -16.560 -21.647 1.00 28.90 265 VAL A O 1
ATOM 1826 N N . GLN A 1 266 ? 13.047 -14.355 -22.057 1.00 26.06 266 GLN A N 1
ATOM 1827 C CA . GLN A 1 266 ? 12.581 -13.940 -20.740 1.00 28.61 266 GLN A CA 1
ATOM 1828 C C . GLN A 1 266 ? 11.858 -12.612 -20.900 1.00 27.97 266 GLN A C 1
ATOM 1829 O O . GLN A 1 266 ? 12.310 -11.729 -21.635 1.00 29.69 266 GLN A O 1
ATOM 1835 N N . LYS A 1 267 ? 10.746 -12.467 -20.198 1.00 29.29 267 LYS A N 1
ATOM 1836 C CA . LYS A 1 267 ? 9.918 -11.287 -20.344 1.00 33.32 267 LYS A CA 1
ATOM 1837 C C . LYS A 1 267 ? 9.277 -10.875 -19.003 1.00 30.89 267 LYS A C 1
ATOM 1838 O O . LYS A 1 267 ? 8.536 -11.640 -18.398 1.00 32.72 267 LYS A O 1
ATOM 1844 N N . MET A 1 268 ? 9.599 -9.673 -18.542 1.00 27.92 268 MET A N 1
ATOM 1845 C CA . MET A 1 268 ? 8.953 -9.077 -17.369 1.00 31.44 268 MET A CA 1
ATOM 1846 C C . MET A 1 268 ? 7.720 -8.296 -17.823 1.00 31.46 268 MET A C 1
ATOM 1847 O O . MET A 1 268 ? 7.789 -7.487 -18.751 1.00 31.47 268 MET A O 1
ATOM 1852 N N . ILE A 1 269 ? 6.596 -8.541 -17.162 1.00 32.92 269 ILE A N 1
ATOM 1853 C CA . ILE A 1 269 ? 5.353 -7.846 -17.462 1.00 28.88 269 ILE A CA 1
ATOM 1854 C C . ILE A 1 269 ? 4.795 -7.235 -16.193 1.00 34.22 269 ILE A C 1
ATOM 1855 O O . ILE A 1 269 ? 4.731 -7.898 -15.147 1.00 29.18 269 ILE A O 1
ATOM 1860 N N . GLY A 1 270 ? 4.376 -5.975 -16.292 1.00 33.38 270 GLY A N 1
ATOM 1861 C CA . GLY A 1 270 ? 3.835 -5.244 -15.156 1.00 31.91 270 GLY A CA 1
ATOM 1862 C C . GLY A 1 270 ? 4.795 -4.131 -14.800 1.00 32.12 270 GLY A C 1
ATOM 1863 O O . GLY A 1 270 ? 5.809 -3.947 -15.470 1.00 32.47 270 GLY A O 1
ATOM 1864 N N . ASN A 1 271 ? 4.516 -3.368 -13.754 1.00 34.19 271 ASN A N 1
ATOM 1865 C CA . ASN A 1 271 ? 5.438 -2.261 -13.500 1.00 36.59 271 ASN A CA 1
ATOM 1866 C C . ASN A 1 271 ? 6.616 -2.573 -12.570 1.00 34.38 271 ASN A C 1
ATOM 1867 O O . ASN A 1 271 ? 7.515 -1.743 -12.430 1.00 32.15 271 ASN A O 1
ATOM 1872 N N . ASP A 1 272 ? 6.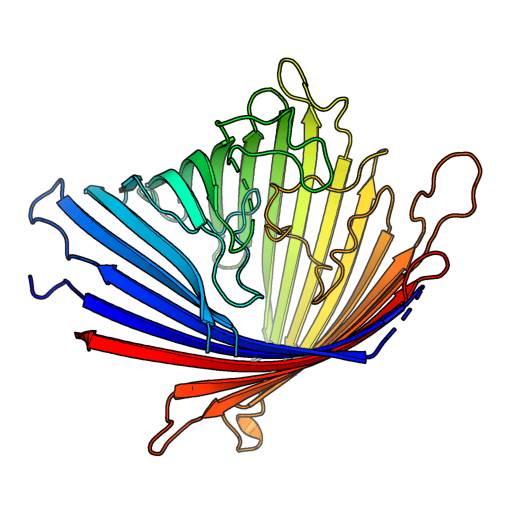632 -3.770 -11.970 1.00 30.76 272 ASP A N 1
ATOM 1873 C CA . ASP A 1 272 ? 7.714 -4.163 -11.063 1.00 29.32 272 ASP A CA 1
ATOM 1874 C C . ASP A 1 272 ? 8.739 -5.142 -11.646 1.00 28.67 272 ASP A C 1
ATOM 1875 O O . ASP A 1 272 ? 8.433 -5.942 -12.525 1.00 28.46 272 ASP A O 1
ATOM 1880 N N . ALA A 1 273 ? 9.956 -5.074 -11.126 1.00 27.22 273 ALA A N 1
ATOM 1881 C CA . ALA A 1 273 ? 10.931 -6.125 -11.341 1.00 28.05 273 ALA A CA 1
ATOM 1882 C C . ALA A 1 273 ? 10.417 -7.420 -10.714 1.00 26.07 273 ALA A C 1
ATOM 1883 O O . ALA A 1 273 ? 9.546 -7.399 -9.858 1.00 25.49 273 ALA A O 1
ATOM 1885 N N . PHE A 1 274 ? 10.967 -8.547 -11.149 1.00 24.78 274 PHE A N 1
ATOM 1886 C CA . PHE A 1 274 ? 10.664 -9.834 -10.547 1.00 26.31 274 PHE A CA 1
ATOM 1887 C C . PHE A 1 274 ? 11.065 -9.874 -9.062 1.00 25.56 274 PHE A C 1
ATOM 1888 O O . PHE A 1 274 ? 12.233 -9.673 -8.726 1.00 23.72 274 PHE A O 1
ATOM 1896 N N . PRO A 1 275 ? 10.094 -10.134 -8.174 1.00 24.09 275 PRO A N 1
ATOM 1897 C CA . PRO A 1 275 ? 10.370 -10.185 -6.729 1.00 27.30 275 PRO A CA 1
ATOM 1898 C C . PRO A 1 275 ? 11.171 -11.421 -6.330 1.00 27.09 275 PRO A C 1
ATOM 1899 O O . PRO A 1 275 ? 10.775 -12.546 -6.659 1.00 26.39 275 PRO A O 1
ATOM 1903 N N . VAL A 1 276 ? 12.299 -11.201 -5.658 1.00 26.20 276 VAL A N 1
ATOM 1904 C CA . VAL A 1 276 ? 13.011 -12.265 -4.955 1.00 24.34 276 VAL A CA 1
ATOM 1905 C C . VAL A 1 276 ? 13.227 -11.830 -3.525 1.00 24.66 276 VAL A C 1
ATOM 1906 O O . VAL A 1 276 ? 13.239 -10.628 -3.238 1.00 22.52 276 VAL A O 1
ATOM 1910 N N . LEU A 1 277 ? 13.403 -12.801 -2.629 1.00 23.81 277 LEU A N 1
ATOM 1911 C CA . LEU A 1 277 ? 13.775 -12.514 -1.243 1.00 27.73 277 LEU A CA 1
ATOM 1912 C C . LEU A 1 277 ? 15.129 -11.798 -1.161 1.00 29.87 277 LEU A C 1
ATOM 1913 O O . LEU A 1 277 ? 16.029 -12.059 -1.963 1.00 27.68 277 LEU A O 1
ATOM 1918 N N . ASN A 1 278 ? 15.266 -10.905 -0.185 1.00 26.48 278 ASN A N 1
ATOM 1919 C CA . ASN A 1 278 ? 16.511 -10.170 0.035 1.00 31.15 278 ASN A CA 1
ATOM 1920 C C . ASN A 1 278 ? 17.670 -11.115 0.360 1.00 31.48 278 ASN A C 1
ATOM 1921 O O . ASN A 1 278 ? 17.458 -12.269 0.738 1.00 30.93 278 ASN A O 1
ATOM 1926 N N . GLY A 1 279 ? 18.893 -10.612 0.230 1.00 34.55 279 GLY A N 1
ATOM 1927 C CA . GLY A 1 279 ? 20.084 -11.396 0.513 1.00 32.12 279 GLY A CA 1
ATOM 1928 C C . GLY A 1 279 ? 20.669 -12.016 -0.746 1.00 32.16 279 GLY A C 1
ATOM 1929 O O . GLY A 1 279 ? 21.335 -13.043 -0.693 1.00 35.02 279 GLY A O 1
ATOM 1930 N N . TYR A 1 280 ? 20.410 -11.393 -1.885 1.00 34.27 280 TYR A N 1
ATOM 1931 C CA . TYR A 1 280 ? 20.904 -11.897 -3.169 1.00 37.85 280 TYR A CA 1
ATOM 1932 C C . TYR A 1 280 ? 20.447 -13.328 -3.483 1.00 31.82 280 TYR A C 1
ATOM 1933 O O . TYR A 1 280 ? 21.132 -14.085 -4.168 1.00 31.28 280 TYR A O 1
ATOM 1942 N N . THR A 1 281 ? 19.287 -13.692 -2.963 1.00 28.92 281 THR A N 1
ATOM 1943 C CA . THR A 1 281 ? 18.654 -14.935 -3.338 1.00 27.86 281 THR A CA 1
ATOM 1944 C C . THR A 1 281 ? 18.605 -14.997 -4.858 1.00 24.18 281 THR A C 1
ATOM 1945 O O . THR A 1 281 ? 18.387 -13.992 -5.523 1.00 25.96 281 THR A O 1
ATOM 1949 N N . THR A 1 282 ? 18.827 -16.178 -5.404 1.00 29.20 282 THR A N 1
ATOM 1950 C CA . THR A 1 282 ? 18.940 -16.343 -6.847 1.00 28.65 282 THR A CA 1
ATOM 1951 C C . THR A 1 282 ? 17.542 -16.424 -7.441 1.00 27.41 282 THR A C 1
ATOM 1952 O O . THR A 1 282 ? 16.755 -17.280 -7.044 1.00 29.53 282 THR A O 1
ATOM 1956 N N . PRO A 1 283 ? 17.221 -15.520 -8.378 1.00 25.04 283 PRO A N 1
ATOM 1957 C CA . PRO A 1 283 ? 15.936 -15.603 -9.080 1.00 24.31 283 PRO A CA 1
ATOM 1958 C C . PRO A 1 283 ? 15.967 -16.839 -9.984 1.00 27.86 283 PRO A C 1
ATOM 1959 O O . PRO A 1 283 ? 16.928 -17.030 -10.729 1.00 27.45 283 PRO A O 1
ATOM 1963 N N . TYR A 1 284 ? 14.948 -17.681 -9.898 1.00 24.48 284 TYR A N 1
ATOM 1964 C CA . TYR A 1 284 ? 14.933 -18.937 -10.630 1.00 25.31 284 TYR A CA 1
ATOM 1965 C C . TYR A 1 284 ? 14.491 -18.699 -12.087 1.00 26.60 284 TYR A C 1
ATOM 1966 O O . TYR A 1 284 ? 13.367 -19.021 -12.464 1.00 25.81 284 TYR A O 1
ATOM 1975 N N . VAL A 1 285 ? 15.379 -18.110 -12.888 1.00 26.29 285 VAL A N 1
ATOM 1976 C CA . VAL A 1 285 ? 15.028 -17.633 -14.220 1.00 24.15 285 VAL A CA 1
ATOM 1977 C C . VAL A 1 285 ? 16.024 -18.039 -15.301 1.00 26.89 285 VAL A C 1
ATOM 1978 O O . VAL A 1 285 ? 17.227 -18.088 -15.067 1.00 25.98 285 VAL A O 1
ATOM 1982 N N . ALA A 1 286 ? 15.495 -18.322 -16.487 1.00 26.93 286 ALA A N 1
ATOM 1983 C CA . ALA A 1 286 ? 16.291 -18.700 -17.656 1.00 27.48 286 ALA A CA 1
ATOM 1984 C C . ALA A 1 286 ? 17.501 -17.807 -17.927 1.00 23.53 286 ALA A C 1
ATOM 1985 O O . ALA A 1 286 ? 18.601 -18.300 -18.109 1.00 25.63 286 ALA A O 1
ATOM 1987 N N . ASN A 1 287 ? 17.300 -16.498 -17.959 1.00 24.18 287 ASN A N 1
ATOM 1988 C CA . ASN A 1 287 ? 18.363 -15.591 -18.382 1.00 24.02 287 ASN A CA 1
ATOM 1989 C C . ASN A 1 287 ? 19.231 -15.034 -17.248 1.00 28.61 287 ASN A C 1
ATOM 1990 O O . ASN A 1 287 ? 19.889 -14.000 -17.398 1.00 28.41 287 ASN A O 1
ATOM 1995 N N . LEU A 1 288 ? 19.239 -15.735 -16.121 1.00 26.21 288 LEU A N 1
ATOM 1996 C CA . LEU A 1 288 ? 20.104 -15.373 -15.014 1.00 27.21 288 LEU A CA 1
ATOM 1997 C C . LEU A 1 288 ? 21.559 -15.389 -15.450 1.00 26.48 288 LEU A C 1
ATOM 1998 O O . LEU A 1 288 ? 22.007 -16.346 -16.061 1.00 30.90 288 LEU A O 1
ATOM 2003 N N . MET A 1 289 ? 22.304 -14.342 -15.115 1.00 28.20 289 MET A N 1
ATOM 2004 C CA . MET A 1 289 ? 23.716 -14.260 -15.483 1.00 31.06 289 MET A CA 1
ATOM 2005 C C . MET A 1 289 ? 24.607 -14.054 -14.251 1.00 32.97 289 MET A C 1
ATOM 2006 O O . MET A 1 289 ? 24.106 -13.890 -13.148 1.00 29.43 289 MET A O 1
ATOM 2011 N N . ALA A 1 290 ? 25.923 -14.057 -14.444 1.00 30.64 290 ALA A N 1
ATOM 2012 C CA . ALA A 1 290 ? 26.847 -13.937 -13.319 1.00 33.10 290 ALA A CA 1
ATOM 2013 C C . ALA A 1 290 ? 26.655 -12.627 -12.558 1.00 34.48 290 ALA A C 1
ATOM 2014 O O . ALA A 1 290 ? 26.722 -12.596 -11.339 1.00 33.79 290 ALA A O 1
ATOM 2016 N N . TYR A 1 291 ? 26.407 -11.546 -13.285 1.00 34.38 291 TYR A N 1
ATOM 2017 C CA . TYR A 1 291 ? 26.217 -10.241 -12.666 1.00 30.42 291 TYR A CA 1
ATOM 2018 C C . TYR A 1 291 ? 24.743 -9.820 -12.625 1.00 30.14 291 TYR A C 1
ATOM 2019 O O . TYR A 1 291 ? 24.170 -9.660 -11.547 1.00 33.45 291 TYR A O 1
ATOM 2028 N N . GLN A 1 292 ? 24.119 -9.654 -13.788 1.00 31.03 292 GLN A N 1
ATOM 2029 C CA . GLN A 1 292 ? 22.714 -9.224 -13.842 1.00 29.81 292 GLN A CA 1
ATOM 2030 C C . GLN A 1 292 ? 21.716 -10.372 -13.953 1.00 29.56 292 GLN A C 1
ATOM 2031 O O . GLN A 1 292 ? 22.032 -11.444 -14.484 1.00 33.17 292 GLN A O 1
ATOM 2037 N N . THR A 1 293 ? 20.515 -10.148 -13.436 1.00 28.69 293 THR A N 1
ATOM 2038 C CA . THR A 1 293 ? 19.465 -11.164 -13.497 1.00 32.97 293 THR A CA 1
ATOM 2039 C C . THR A 1 293 ? 18.489 -10.933 -14.656 1.00 29.54 293 THR A C 1
ATOM 2040 O O . THR A 1 293 ? 17.692 -11.812 -14.965 1.00 28.41 293 THR A O 1
ATOM 2044 N N . PHE A 1 294 ? 18.560 -9.761 -15.290 1.00 29.23 294 PHE A N 1
ATOM 2045 C CA . PHE A 1 294 ? 17.688 -9.426 -16.423 1.00 26.14 294 PHE A CA 1
ATOM 2046 C C . PHE A 1 294 ? 16.206 -9.556 -16.076 1.00 27.49 294 PHE A C 1
ATOM 2047 O O . PHE A 1 294 ? 15.404 -10.080 -16.855 1.00 27.84 294 PHE A O 1
ATOM 2055 N N . THR A 1 295 ? 15.856 -9.076 -14.888 1.00 25.29 295 THR A N 1
ATOM 2056 C CA . THR A 1 295 ? 14.482 -9.104 -14.403 1.00 28.00 295 THR A CA 1
ATOM 2057 C C . THR A 1 295 ? 14.012 -7.704 -14.020 1.00 28.06 295 THR A C 1
ATOM 2058 O O . THR A 1 295 ? 13.149 -7.550 -13.164 1.00 29.17 295 THR A O 1
ATOM 2062 N N . ARG A 1 296 ? 14.584 -6.685 -14.658 1.00 30.04 296 ARG A N 1
ATOM 2063 C CA . ARG A 1 296 ? 14.240 -5.293 -14.345 1.00 30.89 296 ARG A CA 1
ATOM 2064 C C . ARG A 1 296 ? 12.852 -4.968 -14.883 1.00 27.48 296 ARG A C 1
ATOM 2065 O O . ARG A 1 296 ? 12.335 -5.703 -15.726 1.00 26.33 296 ARG A O 1
ATOM 2073 N N . PRO A 1 297 ? 12.233 -3.877 -14.394 1.00 31.09 297 PRO A N 1
ATOM 2074 C CA . PRO A 1 297 ? 10.823 -3.660 -14.768 1.00 28.83 297 PRO A CA 1
ATOM 2075 C C . PRO A 1 297 ? 10.631 -3.637 -16.295 1.00 33.16 297 PRO A C 1
ATOM 2076 O O . PRO A 1 297 ? 11.353 -2.919 -16.995 1.00 33.15 297 PRO A O 1
ATOM 2080 N N . GLN A 1 298 ? 9.700 -4.445 -16.795 1.00 27.81 298 GLN A N 1
ATOM 2081 C CA . GLN A 1 298 ? 9.381 -4.504 -18.226 1.00 34.09 298 GLN A CA 1
ATOM 2082 C C . GLN A 1 298 ? 10.485 -5.023 -19.166 1.00 30.96 298 GLN A C 1
ATOM 2083 O O . GLN A 1 298 ? 10.379 -4.890 -20.380 1.00 32.24 298 GLN A O 1
ATOM 2089 N N . GLU A 1 299 ? 11.533 -5.625 -18.621 1.00 31.77 299 GLU A N 1
ATOM 2090 C CA . GLU A 1 299 ? 12.646 -6.045 -19.459 1.00 30.31 299 GLU A CA 1
ATOM 2091 C C . GLU A 1 299 ? 12.353 -7.285 -20.310 1.00 29.84 299 GLU A C 1
ATOM 2092 O O . GLU A 1 299 ? 11.815 -8.268 -19.821 1.00 31.39 299 GLU A O 1
ATOM 2098 N N . LYS A 1 300 ? 12.722 -7.221 -21.582 1.00 29.48 300 LYS A N 1
ATOM 2099 C CA . LYS A 1 300 ? 12.654 -8.373 -22.478 1.00 30.02 300 LYS A CA 1
ATOM 2100 C C . LYS A 1 300 ? 14.077 -8.758 -22.834 1.00 28.44 300 LYS A C 1
ATOM 2101 O O . LYS A 1 300 ? 14.873 -7.903 -23.203 1.00 31.78 300 LYS A O 1
ATOM 2107 N N . SER A 1 301 ? 14.409 -10.037 -22.728 1.00 26.20 301 SER A N 1
ATOM 2108 C CA . SER A 1 301 ? 15.782 -10.456 -22.985 1.00 29.39 301 SER A CA 1
ATOM 2109 C C . SER A 1 301 ? 15.832 -11.817 -23.634 1.00 28.76 301 SER A C 1
ATOM 2110 O O . SER A 1 301 ? 14.924 -12.642 -23.466 1.00 26.25 301 SER A O 1
ATOM 2113 N N . TRP A 1 302 ? 16.898 -12.038 -24.390 1.00 27.55 302 TRP A N 1
ATOM 2114 C CA . TRP A 1 302 ? 17.146 -13.327 -24.995 1.00 25.83 302 TRP A CA 1
ATOM 2115 C C . TRP A 1 302 ? 18.576 -13.749 -24.698 1.00 29.42 302 TRP A C 1
ATOM 2116 O O . TRP A 1 302 ? 19.445 -12.912 -24.438 1.00 28.11 302 TRP A O 1
ATOM 2127 N N . GLN A 1 303 ? 18.813 -15.054 -24.745 1.00 27.01 303 GLN A N 1
ATOM 2128 C CA . GLN A 1 303 ? 20.101 -15.611 -24.394 1.00 25.14 303 GLN A CA 1
ATOM 2129 C C . GLN A 1 303 ? 20.578 -16.576 -25.474 1.00 24.26 303 GLN A C 1
ATOM 2130 O O . GLN A 1 303 ? 19.777 -17.293 -26.079 1.00 26.14 303 GLN A O 1
ATOM 2136 N N . LEU A 1 304 ? 21.883 -16.569 -25.716 1.00 26.08 304 LEU A N 1
ATOM 2137 C CA . LEU A 1 304 ? 22.558 -17.647 -26.432 1.00 30.03 304 LEU A CA 1
ATOM 2138 C C . LEU A 1 304 ? 23.663 -18.210 -25.530 1.00 30.47 304 LEU A C 1
ATOM 2139 O O . LEU A 1 304 ? 24.423 -17.457 -24.911 1.00 29.51 304 LEU A O 1
ATOM 2144 N N . ARG A 1 305 ? 23.735 -19.534 -25.447 1.00 31.47 305 ARG A N 1
ATOM 2145 C CA . ARG A 1 305 ? 24.712 -20.199 -24.596 1.00 29.02 305 ARG A CA 1
ATOM 2146 C C . ARG A 1 305 ? 25.330 -21.420 -25.281 1.00 28.75 305 ARG A C 1
ATOM 2147 O O . ARG A 1 305 ? 24.636 -22.211 -25.925 1.00 28.38 305 ARG A O 1
ATOM 2155 N N . TYR A 1 306 ? 26.636 -21.580 -25.109 1.00 28.71 306 TYR A N 1
ATOM 2156 C CA . TYR A 1 306 ? 27.338 -22.735 -25.646 1.00 30.62 306 TYR A CA 1
ATOM 2157 C C . TYR A 1 306 ? 28.140 -23.425 -24.557 1.00 29.74 306 TYR A C 1
ATOM 2158 O O . TYR A 1 306 ? 28.815 -22.766 -23.772 1.00 29.08 306 TYR A O 1
ATOM 2167 N N . ASP A 1 307 ? 28.051 -24.750 -24.509 1.00 28.47 307 ASP A N 1
ATOM 2168 C CA . ASP A 1 307 ? 28.833 -25.540 -23.566 1.00 33.92 307 ASP A CA 1
ATOM 2169 C C . ASP A 1 307 ? 29.706 -26.548 -24.282 1.00 32.50 307 ASP A C 1
ATOM 2170 O O . ASP A 1 307 ? 29.311 -27.111 -25.304 1.00 31.22 307 ASP A O 1
ATOM 2175 N N . TYR A 1 308 ? 30.895 -26.780 -23.737 1.00 32.23 308 TYR A N 1
ATOM 2176 C CA . TYR A 1 308 ? 31.738 -27.851 -24.235 1.00 34.46 308 TYR A CA 1
ATOM 2177 C C . TYR A 1 308 ? 32.382 -28.661 -23.105 1.00 36.28 308 TYR A C 1
ATOM 2178 O O . TYR A 1 308 ? 32.978 -28.100 -22.183 1.00 36.64 308 TYR A O 1
ATOM 2187 N N . ASP A 1 309 ? 32.215 -29.979 -23.178 1.00 32.84 309 ASP A N 1
ATOM 2188 C CA . ASP A 1 309 ? 32.892 -30.923 -22.295 1.00 33.88 309 ASP A CA 1
ATOM 2189 C C . ASP A 1 309 ? 34.135 -31.454 -23.037 1.00 37.30 309 ASP A C 1
ATOM 2190 O O . ASP A 1 309 ? 34.031 -32.028 -24.126 1.00 36.50 309 ASP A O 1
ATOM 2195 N N . PHE A 1 310 ? 35.311 -31.218 -22.468 1.00 36.17 310 PHE A N 1
ATOM 2196 C CA . PHE A 1 310 ? 36.569 -31.547 -23.142 1.00 39.99 310 PHE A CA 1
ATOM 2197 C C . PHE A 1 310 ? 37.017 -33.004 -22.941 1.00 38.07 310 PHE A C 1
ATOM 2198 O O . PHE A 1 310 ? 38.103 -33.383 -23.373 1.00 38.58 310 PHE A O 1
ATOM 2206 N N . ALA A 1 311 ? 36.182 -33.809 -22.293 1.00 36.00 311 ALA A N 1
ATOM 2207 C CA . ALA A 1 311 ? 36.516 -35.206 -22.005 1.00 38.94 311 ALA A CA 1
ATOM 2208 C C . ALA A 1 311 ? 36.957 -36.006 -23.242 1.00 46.43 311 ALA A C 1
ATOM 2209 O O . ALA A 1 311 ? 37.992 -36.672 -23.219 1.00 49.76 311 ALA A O 1
ATOM 2211 N N . GLY A 1 312 ? 36.171 -35.943 -24.313 1.00 48.18 312 GLY A N 1
ATOM 2212 C CA . GLY A 1 312 ? 36.494 -36.641 -25.548 1.00 48.08 312 GLY A CA 1
ATOM 2213 C C . GLY A 1 312 ? 37.820 -36.201 -26.148 1.00 50.38 312 GLY A C 1
ATOM 2214 O O . GLY A 1 312 ? 38.530 -36.982 -26.788 1.00 52.36 312 GLY A O 1
ATOM 2215 N N . LEU A 1 313 ? 38.159 -34.937 -25.932 1.00 45.93 313 LEU A N 1
ATOM 2216 C CA . LEU A 1 313 ? 39.392 -34.379 -26.451 1.00 43.76 313 LEU A CA 1
ATOM 2217 C C . LEU A 1 313 ? 40.598 -34.838 -25.622 1.00 45.54 313 LEU A C 1
ATOM 2218 O O . LEU A 1 313 ? 41.726 -34.419 -25.871 1.00 47.87 313 LEU A O 1
ATOM 2223 N N . GLY A 1 314 ? 40.355 -35.693 -24.634 1.00 46.82 314 GLY A N 1
ATOM 2224 C CA . GLY A 1 314 ? 41.422 -36.191 -23.781 1.00 45.42 314 GLY A CA 1
ATOM 2225 C C . GLY A 1 314 ? 41.592 -35.443 -22.464 1.00 46.45 314 GLY A C 1
ATOM 2226 O O . GLY A 1 314 ? 42.472 -35.768 -21.664 1.00 45.21 314 GLY A O 1
ATOM 2227 N N . LEU A 1 315 ? 40.753 -34.437 -22.233 1.00 42.52 315 LEU A N 1
ATOM 2228 C CA . LEU A 1 315 ? 40.849 -33.623 -21.021 1.00 39.43 315 LEU A CA 1
ATOM 2229 C C . LEU A 1 315 ? 39.598 -33.714 -20.147 1.00 38.18 315 LEU A C 1
ATOM 2230 O O . LEU A 1 315 ? 38.852 -32.747 -20.026 1.00 37.88 315 LEU A O 1
ATOM 2235 N N . PRO A 1 316 ? 39.372 -34.874 -19.521 1.00 36.34 316 PRO A N 1
ATOM 2236 C CA . PRO A 1 316 ? 38.204 -34.984 -18.652 1.00 36.47 316 PRO A CA 1
ATOM 2237 C C . PRO A 1 316 ? 38.320 -33.982 -17.504 1.00 36.56 316 PRO A C 1
ATOM 2238 O O . PRO A 1 316 ? 39.439 -33.695 -17.070 1.00 33.77 316 PRO A O 1
ATOM 2242 N N . GLY A 1 317 ? 37.190 -33.458 -17.031 1.00 33.59 317 GLY A N 1
ATOM 2243 C CA . GLY A 1 317 ? 37.180 -32.504 -15.940 1.00 29.84 317 GLY A CA 1
ATOM 2244 C C . GLY A 1 317 ? 37.278 -31.061 -16.392 1.00 34.04 317 GLY A C 1
ATOM 2245 O O . GLY A 1 317 ? 37.180 -30.138 -15.578 1.00 30.81 317 GLY A O 1
ATOM 2246 N N . LEU A 1 318 ? 37.492 -30.851 -17.685 1.00 29.64 318 LEU A N 1
ATOM 2247 C CA . LEU A 1 318 ? 37.572 -29.496 -18.208 1.00 34.37 318 LEU A CA 1
ATOM 2248 C C . LEU A 1 318 ? 36.288 -29.156 -18.993 1.00 38.96 318 LEU A C 1
ATOM 2249 O O . LEU A 1 318 ? 35.816 -29.958 -19.810 1.00 38.73 318 LEU A O 1
ATOM 2254 N N . ASN A 1 319 ? 35.710 -27.988 -18.713 1.00 35.19 319 ASN A N 1
ATOM 2255 C CA . ASN A 1 319 ? 34.464 -27.556 -19.363 1.00 37.28 319 ASN A CA 1
ATOM 2256 C C . ASN A 1 319 ? 34.487 -26.078 -19.698 1.00 32.76 319 ASN A C 1
ATOM 2257 O O . ASN A 1 319 ? 34.896 -25.257 -18.881 1.00 32.82 319 ASN A O 1
ATOM 2262 N N . LEU A 1 320 ? 34.042 -25.754 -20.908 1.00 32.56 320 LEU A N 1
ATOM 2263 C CA . LEU A 1 320 ? 33.857 -24.378 -21.338 1.00 32.29 320 LEU A CA 1
ATOM 2264 C C . LEU A 1 320 ? 32.370 -24.016 -21.331 1.00 34.42 320 LEU A C 1
ATOM 2265 O O . LEU A 1 320 ? 31.543 -24.774 -21.845 1.00 32.64 320 LEU A O 1
ATOM 2270 N N . MET A 1 321 ? 32.025 -22.875 -20.737 1.00 32.06 321 MET A N 1
ATOM 2271 C CA . MET A 1 321 ? 30.675 -22.319 -20.895 1.00 33.79 321 MET A CA 1
ATOM 2272 C C . MET A 1 321 ? 30.782 -20.856 -21.297 1.00 34.78 321 MET A C 1
ATOM 2273 O O . MET A 1 321 ? 31.494 -20.088 -20.659 1.00 34.97 321 MET A O 1
ATOM 2278 N N . THR A 1 322 ? 30.111 -20.476 -22.377 1.00 31.14 322 THR A N 1
ATOM 2279 C CA . THR A 1 322 ? 30.034 -19.067 -22.732 1.00 30.55 322 THR A CA 1
ATOM 2280 C C . THR A 1 322 ? 28.596 -18.723 -23.113 1.00 31.27 322 THR A C 1
ATOM 2281 O O . THR A 1 322 ? 27.921 -19.480 -23.814 1.00 30.73 322 THR A O 1
ATOM 2285 N N . ARG A 1 323 ? 28.111 -17.603 -22.603 1.00 26.27 323 ARG A N 1
ATOM 2286 C CA . ARG A 1 323 ? 26.734 -17.231 -22.830 1.00 30.06 323 ARG A CA 1
ATOM 2287 C C . ARG A 1 323 ? 26.633 -15.720 -22.939 1.00 30.00 323 ARG A C 1
ATOM 2288 O O . ARG A 1 323 ? 27.476 -14.989 -22.420 1.00 29.25 323 ARG A O 1
ATOM 2296 N N . TYR A 1 324 ? 25.599 -15.264 -23.630 1.00 29.41 324 TYR A N 1
ATOM 2297 C CA . TYR A 1 324 ? 25.390 -13.854 -23.867 1.00 27.18 324 TYR A CA 1
ATOM 2298 C C . TYR A 1 324 ? 23.901 -13.590 -23.724 1.00 28.24 324 TYR A C 1
ATOM 2299 O O . TYR A 1 324 ? 23.072 -14.340 -24.240 1.00 28.22 324 TYR A O 1
ATOM 2308 N N . VAL A 1 325 ? 23.563 -12.534 -22.997 1.00 30.06 325 VAL A N 1
ATOM 2309 C CA . VAL A 1 325 ? 22.175 -12.150 -22.806 1.00 26.13 325 VAL A CA 1
ATOM 2310 C C . VAL A 1 325 ? 22.046 -10.677 -23.115 1.00 25.75 325 VAL A C 1
ATOM 2311 O O . VAL A 1 325 ? 22.876 -9.870 -22.698 1.00 28.19 325 VAL A O 1
ATOM 2315 N N . GLN A 1 326 ? 20.997 -10.326 -23.838 1.00 29.10 326 GLN A N 1
ATOM 2316 C CA . GLN A 1 326 ? 20.774 -8.947 -24.232 1.00 30.94 326 GLN A CA 1
ATOM 2317 C C . GLN A 1 326 ? 19.369 -8.544 -23.816 1.00 27.84 326 GLN A C 1
ATOM 2318 O O . GLN A 1 326 ? 18.399 -9.228 -24.156 1.00 27.39 326 GLN A O 1
ATOM 2324 N N . GLY A 1 327 ? 19.265 -7.440 -23.081 1.00 29.56 327 GLY A N 1
ATOM 2325 C CA . GLY A 1 327 ? 17.991 -6.966 -22.559 1.00 27.70 327 GLY A CA 1
ATOM 2326 C C . GLY A 1 327 ? 17.579 -5.588 -23.070 1.00 31.95 327 GLY A C 1
ATOM 2327 O O . GLY A 1 327 ? 18.423 -4.746 -23.370 1.00 34.19 327 GLY A O 1
ATOM 2328 N N . ARG A 1 328 ? 16.274 -5.351 -23.149 1.00 30.18 328 ARG A N 1
ATOM 2329 C CA . ARG A 1 328 ? 15.753 -4.097 -23.678 1.00 33.25 328 ARG A CA 1
ATOM 2330 C C . ARG A 1 328 ? 14.427 -3.736 -23.021 1.00 34.81 328 ARG A C 1
ATOM 2331 O O . ARG A 1 328 ? 13.871 -4.527 -22.248 1.00 33.95 328 ARG A O 1
ATOM 2339 N N . ASP A 1 329 ? 13.922 -2.546 -23.346 1.00 33.55 329 ASP A N 1
ATOM 2340 C CA . ASP A 1 329 ? 12.632 -2.063 -22.842 1.00 33.14 329 ASP A CA 1
ATOM 2341 C C . ASP A 1 329 ? 12.635 -1.899 -21.324 1.00 36.48 329 ASP A C 1
ATOM 2342 O O . ASP A 1 329 ? 11.586 -1.997 -20.678 1.00 35.20 329 ASP A O 1
ATOM 2347 N N . ILE A 1 330 ? 13.804 -1.668 -20.741 1.00 35.69 330 ILE A N 1
ATOM 2348 C CA . ILE A 1 330 ? 13.857 -1.492 -19.292 1.00 37.89 330 ILE A CA 1
ATOM 2349 C C . ILE A 1 330 ? 13.215 -0.163 -18.898 1.00 38.87 330 ILE A C 1
ATOM 2350 O O . ILE A 1 330 ? 13.645 0.902 -19.341 1.00 37.73 330 ILE A O 1
ATOM 2355 N N . ASP A 1 331 ? 12.175 -0.227 -18.074 1.00 42.25 331 ASP A N 1
ATOM 2356 C CA . ASP A 1 331 ? 11.461 0.983 -17.683 1.00 47.76 331 ASP A CA 1
ATOM 2357 C C . ASP A 1 331 ? 12.305 1.859 -16.763 1.00 48.99 331 ASP A C 1
ATOM 2358 O O . ASP A 1 331 ? 12.737 1.416 -15.698 1.00 50.42 331 ASP A O 1
ATOM 2363 N N . ARG A 1 332 ? 12.550 3.097 -17.185 1.00 49.47 332 ARG A N 1
ATOM 2364 C CA . ARG A 1 332 ? 13.231 4.068 -16.332 1.00 52.36 332 ARG A CA 1
ATOM 2365 C C . ARG A 1 332 ? 12.269 5.135 -15.801 1.00 58.24 332 ARG A C 1
ATOM 2366 O O . ARG A 1 332 ? 12.690 6.130 -15.215 1.00 62.57 332 ARG A O 1
ATOM 2374 N N . GLY A 1 333 ? 10.975 4.922 -16.016 1.00 61.02 333 GLY A N 1
ATOM 2375 C CA . GLY A 1 333 ? 9.949 5.735 -15.386 1.00 61.13 333 GLY A CA 1
ATOM 2376 C C . GLY A 1 333 ? 9.444 6.904 -16.207 1.00 65.26 333 GLY A C 1
ATOM 2377 O O . GLY A 1 333 ? 9.380 6.833 -17.436 1.00 61.39 333 GLY A O 1
ATOM 2378 N N . ALA A 1 334 ? 9.080 7.972 -15.496 1.00 71.11 334 ALA A N 1
ATOM 2379 C CA . ALA A 1 334 ? 8.597 9.228 -16.073 1.00 69.64 334 ALA A CA 1
ATOM 2380 C C . ALA A 1 334 ? 8.170 9.092 -17.525 1.00 67.28 334 ALA A C 1
ATOM 2381 O O . ALA A 1 334 ? 7.233 8.357 -17.844 1.00 72.19 334 ALA A O 1
ATOM 2383 N N . GLY A 1 335 ? 8.858 9.822 -18.396 1.00 66.56 335 GLY A N 1
ATOM 2384 C CA . GLY A 1 335 ? 8.711 9.658 -19.831 1.00 66.60 335 GLY A CA 1
ATOM 2385 C C . GLY A 1 335 ? 10.089 9.479 -20.439 1.00 70.60 335 GLY A C 1
ATOM 2386 O O . GLY A 1 335 ? 10.345 9.889 -21.574 1.00 72.10 335 GLY A O 1
ATOM 2387 N N . ARG A 1 336 ? 10.980 8.865 -19.662 1.00 67.30 336 ARG A N 1
ATOM 2388 C CA . ARG A 1 336 ? 12.369 8.677 -20.056 1.00 59.08 336 ARG A CA 1
ATOM 2389 C C . ARG A 1 336 ? 12.515 7.559 -21.075 1.00 57.71 336 ARG A C 1
ATOM 2390 O O . ARG A 1 336 ? 11.613 6.732 -21.256 1.00 55.96 336 ARG A O 1
ATOM 2398 N N . ALA A 1 337 ? 13.662 7.542 -21.740 1.00 55.24 337 ALA A N 1
ATOM 2399 C CA . ALA A 1 337 ? 13.971 6.472 -22.664 1.00 47.80 337 ALA A CA 1
ATOM 2400 C C . ALA A 1 337 ? 14.273 5.209 -21.866 1.00 43.88 337 ALA A C 1
ATOM 2401 O O . ALA A 1 337 ? 14.966 5.249 -20.843 1.00 43.06 337 ALA A O 1
ATOM 2403 N N . ASP A 1 338 ? 13.734 4.092 -22.339 1.00 40.88 338 ASP A N 1
ATOM 2404 C CA . ASP A 1 338 ? 14.017 2.790 -21.765 1.00 39.36 338 ASP A CA 1
ATOM 2405 C C . ASP A 1 338 ? 15.510 2.508 -21.753 1.00 40.91 338 ASP A C 1
ATOM 2406 O O . ASP A 1 338 ? 16.237 2.905 -22.667 1.00 39.39 338 ASP A O 1
ATOM 2411 N N . ASP A 1 339 ? 15.972 1.813 -20.721 1.00 38.07 339 ASP A N 1
ATOM 2412 C CA . ASP A 1 339 ? 17.362 1.381 -20.699 1.00 36.09 339 ASP A CA 1
ATOM 2413 C C . ASP A 1 339 ? 17.464 0.064 -21.462 1.00 39.35 339 ASP A C 1
ATOM 2414 O O . ASP A 1 339 ? 16.446 -0.568 -21.778 1.00 33.64 339 ASP A O 1
ATOM 2419 N N . SER A 1 340 ? 18.695 -0.334 -21.768 1.00 34.47 340 SER A N 1
ATOM 2420 C CA . SER A 1 340 ? 18.967 -1.643 -22.338 1.00 35.06 340 SER A CA 1
ATOM 2421 C C . SER A 1 340 ? 20.334 -2.077 -21.840 1.00 32.25 340 SER A C 1
ATOM 2422 O O . SER A 1 340 ? 21.147 -1.246 -21.440 1.00 33.28 340 SER A O 1
ATOM 2425 N N . GLU A 1 341 ? 20.587 -3.378 -21.861 1.00 31.11 341 GLU A N 1
ATOM 2426 C CA . GLU A 1 341 ? 21.810 -3.909 -21.283 1.00 30.70 341 GLU A CA 1
ATOM 2427 C C . GLU A 1 341 ? 22.198 -5.213 -21.962 1.00 30.50 341 GLU A C 1
ATOM 2428 O O . GLU A 1 341 ? 21.360 -5.887 -22.569 1.00 31.27 341 GLU A O 1
ATOM 2434 N N . TRP A 1 342 ? 23.471 -5.569 -21.855 1.00 27.17 342 TRP A N 1
ATOM 2435 C CA . TRP A 1 342 ? 23.917 -6.887 -22.271 1.00 28.61 342 TRP A CA 1
ATOM 2436 C C . TRP A 1 342 ? 25.011 -7.429 -21.357 1.00 31.72 342 TRP A C 1
ATOM 2437 O O . TRP A 1 342 ? 25.732 -6.669 -20.710 1.00 29.16 342 TRP A O 1
ATOM 2448 N N . GLU A 1 343 ? 25.121 -8.749 -21.296 1.00 28.70 343 GLU A N 1
ATOM 2449 C CA . GLU A 1 343 ? 26.162 -9.365 -20.502 1.00 26.94 343 GLU A CA 1
ATOM 2450 C C . GLU A 1 343 ? 26.701 -10.590 -21.219 1.00 28.81 343 GLU A C 1
ATOM 2451 O O . GLU A 1 343 ? 25.952 -11.335 -21.848 1.00 29.52 343 GLU A O 1
ATOM 2457 N N . ARG A 1 344 ? 28.008 -10.779 -21.139 1.00 28.62 344 ARG A N 1
ATOM 2458 C CA . ARG A 1 344 ? 28.612 -12.018 -21.573 1.00 32.31 344 ARG A CA 1
ATOM 2459 C C . ARG A 1 344 ? 29.336 -12.655 -20.390 1.00 31.52 344 ARG A C 1
ATOM 2460 O O . ARG A 1 344 ? 29.958 -11.960 -19.597 1.00 31.56 344 ARG A O 1
ATOM 2468 N N . ASN A 1 345 ? 29.217 -13.975 -20.274 1.00 31.79 345 ASN A N 1
ATOM 2469 C CA . ASN A 1 345 ? 29.898 -14.755 -19.247 1.00 27.70 345 ASN A CA 1
ATOM 2470 C C . ASN A 1 345 ? 30.671 -15.853 -19.940 1.00 31.06 345 ASN A C 1
ATOM 2471 O O . ASN A 1 345 ? 30.110 -16.585 -20.755 1.00 32.08 345 ASN A O 1
ATOM 2476 N N . THR A 1 346 ? 31.957 -15.965 -19.639 1.00 28.17 346 THR A N 1
ATOM 2477 C CA . THR A 1 346 ? 32.736 -17.084 -20.123 1.00 31.15 346 THR A CA 1
ATOM 2478 C C . THR A 1 346 ? 33.374 -17.754 -18.923 1.00 33.69 346 THR A C 1
ATOM 2479 O O . THR A 1 346 ? 34.103 -17.122 -18.159 1.00 33.19 346 THR A O 1
ATOM 2483 N N . ASP A 1 347 ? 33.060 -19.027 -18.741 1.00 31.03 347 ASP A N 1
ATOM 2484 C CA . ASP A 1 347 ? 33.586 -19.791 -17.622 1.00 34.16 347 ASP A CA 1
ATOM 2485 C C . ASP A 1 347 ? 34.434 -20.929 -18.148 1.00 33.92 347 ASP A C 1
ATOM 2486 O O . ASP A 1 347 ? 34.032 -21.641 -19.066 1.00 35.72 347 ASP A O 1
ATOM 2491 N N . LEU A 1 348 ? 35.620 -21.083 -17.581 1.00 32.16 348 LEU A N 1
ATOM 2492 C CA . LEU A 1 348 ? 36.400 -22.274 -17.813 1.00 31.32 348 LEU A CA 1
ATOM 2493 C C . LEU A 1 348 ? 36.525 -22.951 -16.468 1.00 33.10 348 LEU A C 1
ATOM 2494 O O . LEU A 1 348 ? 36.978 -22.353 -15.495 1.00 33.59 348 LEU A O 1
ATOM 2499 N N . SER A 1 349 ? 36.089 -24.193 -16.397 1.00 32.40 349 SER A N 1
ATOM 2500 C CA . SER A 1 349 ? 36.123 -24.899 -15.141 1.00 31.00 349 SER A CA 1
ATOM 2501 C C . SER A 1 349 ? 36.916 -26.193 -15.306 1.00 35.90 349 SER A C 1
ATOM 2502 O O . SER A 1 349 ? 36.848 -26.848 -16.348 1.00 34.31 349 SER A O 1
ATOM 2505 N N . TYR A 1 350 ? 37.677 -26.549 -14.279 1.00 32.24 350 TYR A N 1
ATOM 2506 C CA . TYR A 1 350 ? 38.504 -27.744 -14.332 1.00 32.30 350 TYR A CA 1
ATOM 2507 C C . TYR A 1 350 ? 38.494 -28.473 -13.000 1.00 31.60 350 TYR A C 1
ATOM 2508 O O . TYR A 1 350 ? 38.897 -27.915 -11.982 1.00 32.13 350 TYR A O 1
ATOM 2517 N N . VAL A 1 351 ? 38.010 -29.710 -13.008 1.00 27.11 351 VAL A N 1
ATOM 2518 C CA . VAL A 1 351 ? 38.128 -30.578 -11.856 1.00 27.52 351 VAL A CA 1
ATOM 2519 C C . VAL A 1 351 ? 39.404 -31.411 -11.989 1.00 32.61 351 VAL A C 1
ATOM 2520 O O . VAL A 1 351 ? 39.531 -32.254 -12.885 1.00 31.53 351 VAL A O 1
ATOM 2524 N N . ILE A 1 352 ? 40.360 -31.152 -11.107 1.00 30.49 352 ILE A N 1
ATOM 2525 C CA . ILE A 1 352 ? 41.626 -31.877 -11.122 1.00 29.59 352 ILE A CA 1
ATOM 2526 C C . ILE A 1 352 ? 41.385 -33.377 -10.954 1.00 31.52 352 ILE A C 1
ATOM 2527 O O . ILE A 1 352 ? 40.721 -33.807 -10.009 1.00 30.76 352 ILE A O 1
ATOM 2532 N N . GLN A 1 353 ? 41.923 -34.163 -11.880 1.00 29.45 353 GLN A N 1
ATOM 2533 C CA . GLN A 1 353 ? 41.567 -35.577 -12.013 1.00 31.24 353 GLN A CA 1
ATOM 2534 C C . GLN A 1 353 ? 42.432 -36.556 -11.205 1.00 33.22 353 GLN A C 1
ATOM 2535 O O . GLN A 1 353 ? 42.031 -37.702 -10.983 1.00 37.29 353 GLN A O 1
ATOM 2541 N N . SER A 1 354 ? 43.620 -36.126 -10.794 1.00 28.69 354 SER A N 1
ATOM 2542 C CA . SER A 1 354 ? 44.564 -37.031 -10.129 1.00 31.78 354 SER A CA 1
ATOM 2543 C C . SER A 1 354 ? 45.613 -36.246 -9.341 1.00 29.91 354 SER A C 1
ATOM 2544 O O . SER A 1 354 ? 45.701 -35.023 -9.456 1.00 30.76 354 SER A O 1
ATOM 2547 N N . GLY A 1 355 ? 46.446 -36.953 -8.588 1.00 30.00 355 GLY A N 1
ATOM 2548 C CA . GLY A 1 355 ? 47.493 -36.303 -7.818 1.00 27.71 355 GLY A CA 1
ATOM 2549 C C . GLY A 1 355 ? 46.985 -35.765 -6.484 1.00 29.15 355 GLY A C 1
ATOM 2550 O O . GLY A 1 355 ? 45.847 -36.032 -6.082 1.00 29.32 355 GLY A O 1
ATOM 2551 N N . PRO A 1 356 ? 47.830 -34.994 -5.788 1.00 28.68 356 PRO A N 1
ATOM 2552 C CA . PRO A 1 356 ? 47.541 -34.524 -4.430 1.00 27.86 356 PRO A CA 1
ATOM 2553 C C . PRO A 1 356 ? 46.329 -33.584 -4.343 1.00 32.19 356 PRO A C 1
ATOM 2554 O O . PRO A 1 356 ? 45.747 -33.480 -3.275 1.00 32.08 356 PRO A O 1
ATOM 2558 N N . LEU A 1 357 ? 45.971 -32.912 -5.436 1.00 27.47 357 LEU A N 1
ATOM 2559 C CA . LEU A 1 357 ? 44.827 -32.001 -5.434 1.00 27.72 357 LEU A CA 1
ATOM 2560 C C . LEU A 1 357 ? 43.640 -32.599 -6.185 1.00 31.52 357 LEU A C 1
ATOM 2561 O O . LEU A 1 357 ? 42.741 -31.879 -6.627 1.00 31.30 357 LEU A O 1
ATOM 2566 N N . LYS A 1 358 ? 43.655 -33.921 -6.345 1.00 29.74 358 LYS A N 1
ATOM 2567 C CA . LYS A 1 358 ? 42.546 -34.636 -6.976 1.00 32.15 358 LYS A CA 1
ATOM 2568 C C . LYS A 1 358 ? 41.202 -34.225 -6.377 1.00 29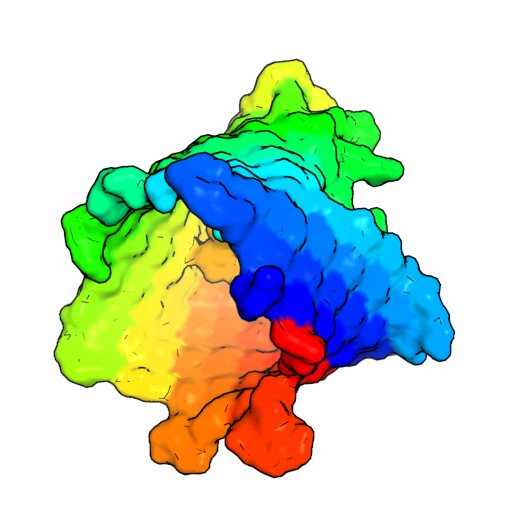.49 358 LYS A C 1
ATOM 2569 O O . LYS A 1 358 ? 41.034 -34.215 -5.155 1.00 29.48 358 LYS A O 1
ATOM 2575 N N . SER A 1 359 ? 40.259 -33.905 -7.262 1.00 25.57 359 SER A N 1
ATOM 2576 C CA . SER A 1 359 ? 38.892 -33.488 -6.922 1.00 31.16 359 SER A CA 1
ATOM 2577 C C . SER A 1 359 ? 38.787 -32.014 -6.550 1.00 33.06 359 SER A C 1
ATOM 2578 O O . SER A 1 359 ? 37.684 -31.515 -6.343 1.00 28.52 359 SER A O 1
ATOM 2581 N N . VAL A 1 360 ? 39.921 -31.321 -6.443 1.00 29.55 360 VAL A N 1
ATOM 2582 C CA . VAL A 1 360 ? 39.884 -29.861 -6.327 1.00 30.42 360 VAL A CA 1
ATOM 2583 C C . VAL A 1 360 ? 39.329 -29.259 -7.619 1.00 32.24 360 VAL A C 1
ATOM 2584 O O . VAL A 1 360 ? 39.774 -29.608 -8.710 1.00 29.68 360 VAL A O 1
ATOM 2588 N N . ALA A 1 361 ? 38.361 -28.359 -7.494 1.00 30.52 361 ALA A N 1
ATOM 2589 C CA . ALA A 1 361 ? 37.741 -27.734 -8.650 1.00 28.58 361 ALA A CA 1
ATOM 2590 C C . ALA A 1 361 ? 38.195 -26.295 -8.827 1.00 31.08 361 ALA A C 1
ATOM 2591 O O . ALA A 1 361 ? 38.197 -25.507 -7.875 1.00 32.94 361 ALA A O 1
ATOM 2593 N N . LEU A 1 362 ? 38.559 -25.942 -10.054 1.00 30.76 362 LEU A N 1
ATOM 2594 C CA . LEU A 1 362 ? 38.967 -24.576 -10.364 1.00 31.86 362 LEU A CA 1
ATOM 2595 C C . LEU A 1 362 ? 37.945 -23.961 -11.293 1.00 34.22 362 LEU A C 1
ATOM 2596 O O . LEU A 1 362 ? 37.420 -24.641 -12.178 1.00 34.17 362 LEU A O 1
ATOM 2601 N N . LYS A 1 363 ? 37.663 -22.677 -11.106 1.00 32.73 363 LYS A N 1
ATOM 2602 C CA . LYS A 1 363 ? 36.798 -21.962 -12.042 1.00 33.53 363 LYS A CA 1
ATOM 2603 C C . LYS A 1 363 ? 37.332 -20.571 -12.355 1.00 33.72 363 LYS A C 1
ATOM 2604 O O . LYS A 1 363 ? 37.544 -19.762 -11.456 1.00 33.32 363 LYS A O 1
ATOM 2610 N N . TRP A 1 364 ? 37.563 -20.303 -13.634 1.00 29.86 364 TRP A N 1
ATOM 2611 C CA . TRP A 1 364 ? 37.847 -18.948 -14.080 1.00 34.74 364 TRP A CA 1
ATOM 2612 C C . TRP A 1 364 ? 36.611 -18.405 -14.779 1.00 38.23 364 TRP A C 1
ATOM 2613 O O . TRP A 1 364 ? 36.103 -19.034 -15.705 1.00 34.86 364 TRP A O 1
ATOM 2624 N N . ARG A 1 365 ? 36.136 -17.245 -14.327 1.00 34.59 365 ARG A N 1
ATOM 2625 C CA . ARG A 1 365 ? 34.952 -16.611 -14.894 1.00 35.33 365 ARG A CA 1
ATOM 2626 C C . ARG A 1 365 ? 35.296 -15.224 -15.411 1.00 38.29 365 ARG A C 1
ATOM 2627 O O . ARG A 1 365 ? 35.844 -14.403 -14.673 1.00 35.44 365 ARG A O 1
ATOM 2635 N N . ASN A 1 366 ? 34.956 -14.960 -16.670 1.00 33.51 366 ASN A N 1
ATOM 2636 C CA . ASN A 1 366 ? 35.090 -13.628 -17.238 1.00 32.94 366 ASN A CA 1
ATOM 2637 C C . ASN A 1 366 ? 33.715 -13.011 -17.408 1.00 33.10 366 ASN A C 1
ATOM 2638 O O . ASN A 1 366 ? 32.814 -13.612 -18.006 1.00 31.99 366 ASN A O 1
ATOM 2643 N N . ILE A 1 367 ? 33.550 -11.808 -16.876 1.00 34.66 367 ILE A N 1
ATOM 2644 C CA . ILE A 1 367 ? 32.265 -11.129 -16.924 1.00 36.44 367 ILE A CA 1
ATOM 2645 C C . ILE A 1 367 ? 32.359 -9.790 -17.651 1.00 35.51 367 ILE A C 1
ATOM 2646 O O . ILE A 1 367 ? 33.129 -8.917 -17.270 1.00 36.19 367 ILE A O 1
ATOM 2651 N N . THR A 1 368 ? 31.574 -9.631 -18.705 1.00 28.86 368 THR A N 1
ATOM 2652 C CA . THR A 1 368 ? 31.523 -8.349 -19.397 1.00 32.58 368 THR A CA 1
ATOM 2653 C C . THR A 1 368 ? 30.077 -7.885 -19.455 1.00 30.46 368 THR A C 1
ATOM 2654 O O . THR A 1 368 ? 29.192 -8.639 -19.874 1.00 29.42 368 THR A O 1
ATOM 2658 N N . TYR A 1 369 ? 29.845 -6.652 -19.014 1.00 31.75 369 TYR A N 1
ATOM 2659 C CA . TYR A 1 369 ? 28.500 -6.100 -18.903 1.00 30.28 369 TYR A CA 1
ATOM 2660 C C . TYR A 1 369 ? 28.472 -4.635 -19.308 1.00 33.72 369 TYR A C 1
ATOM 2661 O O . TYR A 1 369 ? 29.324 -3.861 -18.888 1.00 35.71 369 TYR A O 1
ATOM 2670 N N . ARG A 1 370 ? 27.486 -4.266 -20.122 1.00 32.38 370 ARG A N 1
ATOM 2671 C CA . ARG A 1 370 ? 27.279 -2.876 -20.532 1.00 37.64 370 ARG A CA 1
ATOM 2672 C C . ARG A 1 370 ? 25.800 -2.541 -20.492 1.00 34.73 370 ARG A C 1
ATOM 2673 O O . ARG A 1 370 ? 24.966 -3.389 -20.791 1.00 33.03 370 ARG A O 1
ATOM 2681 N N . SER A 1 371 ? 25.478 -1.308 -20.109 1.00 37.79 371 SER A N 1
ATOM 2682 C CA . SER A 1 371 ? 24.114 -0.801 -20.225 1.00 37.49 371 SER A CA 1
ATOM 2683 C C . SER A 1 371 ? 24.155 0.614 -20.801 1.00 39.62 371 SER A C 1
ATOM 2684 O O . SER A 1 371 ? 25.189 1.275 -20.752 1.00 38.85 371 SER A O 1
ATOM 2687 N N . ARG A 1 372 ? 23.030 1.072 -21.339 1.00 38.91 372 ARG A N 1
ATOM 2688 C CA . ARG A 1 372 ? 22.961 2.374 -21.987 1.00 38.25 372 ARG A CA 1
ATOM 2689 C C . ARG A 1 372 ? 22.982 3.529 -20.990 1.00 43.64 372 ARG A C 1
ATOM 2690 O O . ARG A 1 372 ? 23.757 4.472 -21.149 1.00 46.12 372 ARG A O 1
ATOM 2698 N N . TYR A 1 373 ? 22.147 3.446 -19.956 1.00 41.13 373 TYR A N 1
ATOM 2699 C CA . TYR A 1 373 ? 21.996 4.547 -19.000 1.00 46.41 373 TYR A CA 1
ATOM 2700 C C . TYR A 1 373 ? 22.531 4.270 -17.589 1.00 46.14 373 TYR A C 1
ATOM 2701 O O . TYR A 1 373 ? 22.508 5.154 -16.729 1.00 48.29 373 TYR A O 1
ATOM 2710 N N . GLY A 1 374 ? 23.007 3.050 -17.352 1.00 43.19 374 GLY A N 1
ATOM 2711 C CA . GLY A 1 374 ? 23.548 2.685 -16.055 1.00 37.40 374 GLY A CA 1
ATOM 2712 C C . GLY A 1 374 ? 25.036 2.389 -16.096 1.00 43.50 374 GLY A C 1
ATOM 2713 O O . GLY A 1 374 ? 25.805 3.058 -16.789 1.00 45.16 374 GLY A O 1
ATOM 2714 N N . ALA A 1 375 ? 25.445 1.364 -15.361 1.00 47.42 375 ALA A N 1
ATOM 2715 C CA . ALA A 1 375 ? 26.860 1.058 -15.204 1.00 45.95 375 ALA A CA 1
ATOM 2716 C C . ALA A 1 375 ? 27.414 0.135 -16.293 1.00 42.69 375 ALA A C 1
ATOM 2717 O O . ALA A 1 375 ? 26.660 -0.480 -17.039 1.00 46.70 375 ALA A O 1
ATOM 2719 N N . ASP A 1 376 ? 28.741 0.087 -16.388 1.00 43.24 376 ASP A N 1
ATOM 2720 C CA . ASP A 1 376 ? 29.471 -0.892 -17.183 1.00 40.43 376 ASP A CA 1
ATOM 2721 C C . ASP A 1 376 ? 30.348 -1.691 -16.219 1.00 46.34 376 ASP A C 1
ATOM 2722 O O . ASP A 1 376 ? 30.776 -1.172 -15.186 1.00 44.47 376 ASP A O 1
ATOM 2727 N N . LEU A 1 377 ? 30.628 -2.944 -16.554 1.00 40.75 377 LEU A N 1
ATOM 2728 C CA . LEU A 1 377 ? 31.439 -3.788 -15.685 1.00 39.07 377 LEU A CA 1
ATOM 2729 C C . LEU A 1 377 ? 32.313 -4.763 -16.459 1.00 36.39 377 LEU A C 1
ATOM 2730 O O . LEU A 1 377 ? 31.865 -5.415 -17.404 1.00 37.63 377 LEU A O 1
ATOM 2735 N N . ASP A 1 378 ? 33.563 -4.863 -16.034 1.00 38.85 378 ASP A N 1
ATOM 2736 C CA . ASP A 1 378 ? 34.429 -5.946 -16.449 1.00 37.84 378 ASP A CA 1
ATOM 2737 C C . ASP A 1 378 ? 34.937 -6.559 -15.177 1.00 41.15 378 ASP A C 1
ATOM 2738 O O . ASP A 1 378 ? 35.255 -5.852 -14.226 1.00 42.07 378 ASP A O 1
ATOM 2743 N N . GLU A 1 379 ? 34.993 -7.880 -15.156 1.00 35.14 379 GLU A N 1
ATOM 2744 C CA . GLU A 1 379 ? 35.331 -8.584 -13.945 1.00 40.00 379 GLU A CA 1
ATOM 2745 C C . GLU A 1 379 ? 35.868 -9.962 -14.272 1.00 42.53 379 GLU A C 1
ATOM 2746 O O . GLU A 1 379 ? 35.387 -10.644 -15.188 1.00 37.53 379 GLU A O 1
ATOM 2752 N N . ASN A 1 380 ? 36.889 -10.351 -13.523 1.00 35.65 380 ASN A N 1
ATOM 2753 C CA . ASN A 1 380 ? 37.386 -11.701 -13.579 1.00 37.16 380 ASN A CA 1
ATOM 2754 C C . ASN A 1 380 ? 37.332 -12.293 -12.188 1.00 39.04 380 ASN A C 1
ATOM 2755 O O . ASN A 1 380 ? 37.629 -11.618 -11.206 1.00 38.23 380 ASN A O 1
ATOM 2760 N N . ARG A 1 381 ? 36.911 -13.545 -12.096 1.00 36.03 381 ARG A N 1
ATOM 2761 C CA . ARG A 1 381 ? 36.922 -14.228 -10.818 1.00 35.72 381 ARG A CA 1
ATOM 2762 C C . ARG A 1 381 ? 37.724 -15.492 -10.966 1.00 36.30 381 ARG A C 1
ATOM 2763 O O . ARG A 1 381 ? 37.761 -16.087 -12.040 1.00 36.19 381 ARG A O 1
ATOM 2771 N N . PHE A 1 382 ? 38.364 -15.903 -9.883 1.00 34.42 382 PHE A N 1
ATOM 2772 C CA . PHE A 1 382 ? 38.961 -17.220 -9.836 1.00 34.08 382 PHE A CA 1
ATOM 2773 C C . PHE A 1 382 ? 38.562 -17.855 -8.523 1.00 34.52 382 PHE A C 1
ATOM 2774 O O . PHE A 1 382 ? 38.793 -17.290 -7.444 1.00 34.68 382 PHE A O 1
ATOM 2782 N N . ILE A 1 383 ? 37.923 -19.014 -8.625 1.00 32.17 383 ILE A N 1
ATOM 2783 C CA . ILE A 1 383 ? 37.350 -19.690 -7.478 1.00 29.41 383 ILE A CA 1
ATOM 2784 C C . ILE A 1 383 ? 37.908 -21.096 -7.394 1.00 30.24 383 ILE A C 1
ATOM 2785 O O . ILE A 1 383 ? 37.939 -21.813 -8.397 1.00 32.07 383 ILE A O 1
ATOM 2790 N N . VAL A 1 384 ? 38.361 -21.479 -6.204 1.00 28.05 384 VAL A N 1
ATOM 2791 C CA . VAL A 1 384 ? 38.817 -22.840 -5.951 1.00 28.66 384 VAL A CA 1
ATOM 2792 C C . VAL A 1 384 ? 37.915 -23.485 -4.911 1.00 29.37 384 VAL A C 1
ATOM 2793 O O . VAL A 1 384 ? 37.774 -22.978 -3.796 1.00 33.12 384 VAL A O 1
ATOM 2797 N N . ASN A 1 385 ? 37.301 -24.598 -5.280 1.00 27.63 385 ASN A N 1
ATOM 2798 C CA . ASN A 1 385 ? 36.428 -25.316 -4.370 1.00 29.68 385 ASN A CA 1
ATOM 2799 C C . ASN A 1 385 ? 37.027 -26.654 -3.989 1.00 34.76 385 ASN A C 1
ATOM 2800 O O . ASN A 1 385 ? 37.611 -27.342 -4.828 1.00 30.04 385 ASN A O 1
ATOM 2805 N N . TYR A 1 386 ? 36.861 -27.040 -2.731 1.00 30.48 386 TYR A N 1
ATOM 2806 C CA . TYR A 1 386 ? 37.241 -28.374 -2.329 1.00 30.82 386 TYR A CA 1
ATOM 2807 C C . TYR A 1 386 ? 36.472 -28.841 -1.111 1.00 33.52 386 TYR A C 1
ATOM 2808 O O . TYR A 1 386 ? 36.257 -28.083 -0.164 1.00 34.17 386 TYR A O 1
ATOM 2817 N N . THR A 1 387 ? 36.066 -30.101 -1.136 1.00 32.04 387 THR A N 1
ATOM 2818 C CA . THR A 1 387 ? 35.388 -30.690 0.005 1.00 34.76 387 THR A CA 1
ATOM 2819 C C . THR A 1 387 ? 36.243 -31.776 0.651 1.00 36.81 387 THR A C 1
ATOM 2820 O O . THR A 1 387 ? 36.578 -32.783 0.027 1.00 37.14 387 THR A O 1
ATOM 2824 N N . LEU A 1 388 ? 36.604 -31.542 1.904 1.00 35.70 388 LEU A N 1
ATOM 2825 C CA . LEU A 1 388 ? 37.362 -32.500 2.695 1.00 35.31 388 LEU A CA 1
ATOM 2826 C C . LEU A 1 388 ? 36.414 -33.371 3.508 1.00 41.40 388 LEU A C 1
ATOM 2827 O O . LEU A 1 388 ? 35.541 -32.846 4.207 1.00 41.95 388 LEU A O 1
ATOM 2832 N N . LYS A 1 389 ? 36.569 -34.690 3.426 1.00 37.59 389 LYS A N 1
ATOM 2833 C CA . LYS A 1 389 ? 35.752 -35.588 4.240 1.00 42.66 389 LYS A CA 1
ATOM 2834 C C . LYS A 1 389 ? 36.410 -35.803 5.594 1.00 46.62 389 LYS A C 1
ATOM 2835 O O . LYS A 1 389 ? 37.518 -36.321 5.670 1.00 55.00 389 LYS A O 1
ATOM 2841 N N . LEU A 1 390 ? 35.743 -35.388 6.665 1.00 47.24 390 LEU A N 1
ATOM 2842 C CA . LEU A 1 390 ? 36.302 -35.554 8.001 1.00 40.00 390 LEU A CA 1
ATOM 2843 C C . LEU A 1 390 ? 36.043 -36.957 8.546 1.00 47.23 390 LEU A C 1
ATOM 2844 O O . LEU A 1 390 ? 36.865 -37.487 9.300 1.00 53.37 390 LEU A O 1
ATOM 2849 N N . TRP A 1 391 ? 34.917 -37.560 8.163 1.00 42.66 391 TRP A N 1
ATOM 2850 C CA . TRP A 1 391 ? 34.609 -38.937 8.560 1.00 44.17 391 TRP A CA 1
ATOM 2851 C C . TRP A 1 391 ? 33.295 -39.452 7.984 1.00 42.12 391 TRP A C 1
ATOM 2852 O O . TRP A 1 391 ? 32.658 -38.784 7.167 1.00 48.21 391 TRP A O 1
#

Secondary structure (DSSP, 8-state):
-TT-EEEEEEEEEEEEEEEE--EEEEEEEEEEEEEE----SSSEEEEEEEEEEEEEE--EEEEEEEEEEEEEEETTEEEEEEEE--EETTEE---SSSS--EEEEEEEEE--STTEEEEEEEEEEEE------B-BTTS-TTS-BS-EEEEEEEEESSSSEEEEEEEEEETTTEEEEEEEEEEEEE-STTEEEEEEEEEEEEEE-TT-TT---EEEEEEEEEEEEETTEEEEEEEEEEESSSPPP-BTTTPBP--TT--SS--S-STT-EEEEEEEEEE-TTTT-TTEEEEEEEEEEEEE--STTPPPEEEEEEEEEEEEE--SSTTTT-EEEEEEEEEEESSS-EEEEEEEEEEEEEE--

CATH classification: 2.40.160.10

B-factor: mean 37.04, std 10.19, range [19.86, 80.28]

Solvent-accessible surface area: 18074 Å² total; per-residue (Å²): 189,106,121,24,28,0,35,40,36,34,44,33,20,85,34,55,69,44,78,80,144,107,136,62,44,59,126,3,29,1,62,11,64,66,60,66,32,15,51,78,69,55,114,89,3,102,14,94,23,16,15,12,7,52,0,15,76,81,144,108,106,70,46,78,41,102,8,93,6,45,15,57,111,130,72,111,30,48,51,47,56,15,9,9,65,4,104,26,19,10,3,51,26,4,46,71,92,5,15,18,3,2,0,23,0,25,15,63,42,16,49,82,107,165,42,42,49,80,10,48,15,61,0,85,60,10,56,36,76,154,154,56,56,0,36,7,72,72,64,70,147,82,89,24,12,89,43,0,34,5,45,10,36,41,86,47,121,47,144,110,52,33,27,23,91,12,44,0,31,0,90,40,0,1,108,3,76,10,98,6,80,54,53,44,71,83,83,51,178,44,73,27,51,107,19,19,78,34,78,0,54,5,25,91,6,57,76,18,60,25,24,104,11,62,1,95,0,66,5,16,31,59,32,67,88,22,48,29,71,8,96,6,96,0,75,2,74,5,47,20,97,24,42,11,4,23,1,16,12,122,6,23,8,65,8,8,0,50,8,17,64,38,40,0,10,66,36,81,0,74,5,83,1,91,75,61,31,27,46,40,45,75,119,56,88,65,18,30,56,48,20,39,32,42,0,70,1,108,47,1,48,73,34,102,80,147,54,68,2,32,4,79,0,116,0,29,8,68,25,71,60,35,79,79,48,142,105,126,60,12,30,51,69,100,24,49,0,29,8,67,16,156,99,27,13,32,0,43,2,57,25,84,13,39,47,71,64,73,151,78,156

Radius of gyration: 21.35 Å; Cα contacts (8 Å, |Δi|>4): 1084; chains: 1; bounding box: 50×57×46 Å

Nearest PDB structures (foldseek):
  2y0h-assembly1_A  TM=1.003E+00  e=4.953E-66  Pseudomonas aeruginosa PAO1
  4fms-assembly2_A  TM=9.588E-01  e=7.740E-36  Pseudomonas aeruginosa PAO1
  4fms-assembly1_B  TM=9.553E-01  e=5.562E-36  Pseudomonas aeruginosa PAO1
  3szd-assembly2_A  TM=9.578E-01  e=2.186E-35  Pseudomonas aeruginosa
  3szd-assembly1_B  TM=9.584E-01  e=1.141E-34  Pseudomonas aeruginosa

Foldseek 3Di:
DVQKFKKKKKKWKKKWKDKDLDTDIWTKMKIKIKTWFDWDDDQKTKIKIKIWIWIQTVHDTQDIDIKMWIWIDHDFKIKIFMKDQDCDQQFRWDDLDRHTKIFGWMKMWGDNDPQKIKIWIKTQFIDDSPLTAKAWAPFDSVLGARIKIKIKMKGDPDVFKIKMWMWIDRAQAKIKIKIWIWGWAADDVQWIKIKIWMKMFMFGHDVNSGDTDGWIKTKIKIWITHNQKIKIKMKIWIDDQAFDTHMYPPGQNNHDQCDSPDGQRAGGKIKMKIKMKGQCVVVVAHQKMKIKMKMKIWPHDPDDPDHTKIKMKMKIKIKGQACDDPCHRKIKIWIWIWMDMDSRMTMTMIMIMIIDMGIPD

Sequence (361 aa):
LADSSAHLDLRNFYQLRDYRQSQAGNWSQGFVLRLQSGFTGGPLGFGLDATGLLGVKLPVDDYSHLGLTAKLRYSQTQLQVGILMPQLPVAFRDDVRLLPQTFDGALLTSSEIEGLTLTAGQLWKSRTRESDDMYIMGRDKAHASDEFNLAGATYAFTPRLSASYYYGQLKDIYRQHYLGLLHTLPLGEGLSLRSDLRYFDSGEDGAAISGPVDNRNLNAMLTLRAGAHAFGIGVQKMIGNDAFPVLNGYTTPYVANLMAYQTFTRPQEKSWQLRYDYDFAGLGLPGLNLMTRYVQGRDIDRGAGRADDSEWERNTDLSYVIQSGPLKSVALKWRNITYRSRYGADLDENRFIVNYTLKLW

InterPro domains:
  IPR005318 Outer membrane porin, bacterial [PF03573] (28-416)
  IPR005318 Outer membrane porin, bacterial [PTHR34596] (15-418)
  IPR023614 Porin domain superfamily [G3DSA:2.40.160.10] (16-418)